Protein AF-A0A957BKK2-F1 (afdb_monomer)

Sequence (234 aa):
SLQTQTL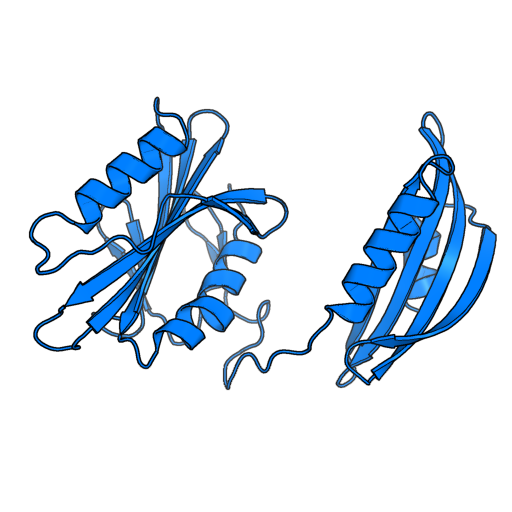QQFGAVDVLYENEVLIAGQPGLRTAYGYNKPDEGERTGIFLTFVHEGTGFVVDVDGLSSDEQTTQTVVQTIADSWAYRDVGIGLQPGRWPIATLDGFTVAQPATFAYQQVGSWEWFGAGATTFVALRTQPTALDTPGVVNTLIRDASDGVENFTLEGDPYEFPLGGLLWLRVDFSYDDPEAGTIWGFLMARVEEGQDIVAWAEAPSGEYNRLETAVFLTMIADLTLR

Secondary structure (DSSP, 8-state):
-HHHHHHGGGSS-EEEEEEEEEETTEEEEEEEEEEEETTTEEEEEEEEEEEETTEEEEEEEEEEGGGHHHHHHHHHHHHHH-------SS--TT-SPEEE-SSEEEE--TTSEEEEETTEEEEESSSS-EEEEEEEE-SS-HHHHHHHHHHHHHTT-TT-EE-SS-EEEEETTEEEEEEEEEEEETTTEEEEEEEEEEEETTEEEEEEEEEEHHHHHHIIIIIIHHHHHT-EE-

Radius of gyration: 21.19 Å; Cα contacts (8 Å, |Δi|>4): 443; chains: 1; bounding box: 40×38×64 Å

Mean predicted aligned error: 12.05 Å

Solvent-accessible surface area (backbone atoms only — not comparable to full-atom values): 12955 Å² total; per-residue (Å²): 102,74,68,58,62,58,50,57,75,70,53,74,65,47,79,74,45,74,46,81,43,65,43,61,85,29,71,25,37,39,37,32,32,36,37,72,43,85,101,72,44,56,30,32,30,40,35,43,37,38,58,56,98,90,45,79,49,77,48,80,45,75,44,47,50,93,43,44,71,58,46,53,52,52,52,50,50,50,39,73,67,40,68,88,72,85,62,60,100,63,75,54,85,92,64,41,58,68,45,81,54,90,58,31,33,32,48,39,56,90,75,36,53,76,46,78,56,88,82,30,49,32,32,26,53,70,94,60,29,39,42,33,36,36,68,47,83,41,92,59,54,42,69,55,48,46,54,50,50,52,51,64,67,42,61,96,46,53,75,58,41,69,72,62,75,73,40,83,43,81,54,64,95,39,75,28,44,31,36,41,33,37,29,60,39,98,86,70,40,50,33,34,34,36,41,36,24,34,59,56,98,51,26,37,42,37,40,39,37,36,12,34,64,93,46,25,68,53,44,48,70,52,46,47,53,43,27,58,48,54,50,39,80,104

Nearest PDB structures (foldseek):
  8z9d-assembly1_PP  TM=6.495E-01  e=1.084E-05  Spinacia oleracea
  4rth-assembly1_A  TM=7.026E-01  e=9.000E-05  Zea mays
  2lnj-assembly1_A  TM=6.391E-01  e=4.290E-05  Synechocystis sp. PCC 6803
  4n7s-assembly2_D  TM=6.828E-01  e=2.333E-04  Pseudomonas aeruginosa PAO1
  2k4v-assembly1_A  TM=7.078E-01  e=3.653E-01  Pseudomonas aeruginosa

Foldseek 3Di:
DVVVVVVVVQPDKAFDDKDWDAAQNFIWMKTKIWDADPPPGIKIKIWTWTDDPNDIDIDIQMDHPVCVVVRVVVVVCNRVPHHDDCLDDFDALVPADWDDDDWWIWRATPQWDWDDDPQWTWTANPDFWTKIKHKDFAPDAQVVVQVVVLCVVPVPFAPKAKPDDWDWDDALNDIKTKTKIWGQDPVQGIKIKMKIWHDDPRMIIIMIGIDRPVCVVSCPPNPVSSGVNRIGTD

Structure (mmCIF, N/CA/C/O backbone):
data_AF-A0A957BKK2-F1
#
_entry.id   AF-A0A957BKK2-F1
#
loop_
_atom_site.group_PDB
_atom_site.id
_atom_site.type_symbol
_atom_site.label_atom_id
_atom_site.label_alt_id
_atom_site.label_comp_id
_atom_site.label_asym_id
_atom_site.label_entity_id
_atom_site.label_seq_id
_atom_site.pdbx_PDB_ins_code
_atom_site.Cartn_x
_atom_site.Cartn_y
_atom_site.Cartn_z
_atom_site.occupancy
_atom_site.B_iso_or_equiv
_atom_site.auth_seq_id
_atom_site.auth_comp_id
_atom_site.auth_asym_id
_atom_site.auth_atom_id
_atom_site.pdbx_PDB_model_num
ATOM 1 N N . SER A 1 1 ? 8.185 -18.867 -25.954 1.00 74.25 1 SER A N 1
ATOM 2 C CA . SER A 1 1 ? 8.718 -18.408 -24.651 1.00 74.25 1 SER A CA 1
ATOM 3 C C . SER A 1 1 ? 7.676 -17.514 -23.983 1.00 74.25 1 SER A C 1
ATOM 5 O O . SER A 1 1 ? 6.684 -17.207 -24.639 1.00 74.25 1 SER A O 1
ATOM 7 N N . LEU A 1 2 ? 7.854 -17.114 -22.714 1.00 72.19 2 LEU A N 1
ATOM 8 C CA . LEU A 1 2 ? 6.963 -16.131 -22.065 1.00 72.19 2 LEU A CA 1
ATOM 9 C C . LEU A 1 2 ? 6.887 -14.831 -22.886 1.00 72.19 2 LEU A C 1
ATOM 11 O O . LEU A 1 2 ? 5.805 -14.363 -23.200 1.00 72.19 2 LEU A O 1
ATOM 15 N N . GLN A 1 3 ? 8.035 -14.362 -23.374 1.00 79.31 3 GLN A N 1
ATOM 16 C CA . GLN A 1 3 ? 8.160 -13.285 -24.359 1.00 79.31 3 GLN A CA 1
ATOM 17 C C . GLN A 1 3 ? 7.220 -13.450 -25.570 1.00 79.31 3 GLN A C 1
ATOM 19 O O . GLN A 1 3 ? 6.476 -12.533 -25.895 1.00 79.31 3 GLN A O 1
ATOM 24 N N . THR A 1 4 ? 7.208 -14.618 -26.233 1.00 78.38 4 THR A N 1
ATOM 25 C CA . THR A 1 4 ? 6.312 -14.864 -27.382 1.00 78.38 4 THR A CA 1
ATOM 26 C C . THR A 1 4 ? 4.837 -14.744 -26.999 1.00 78.38 4 THR A C 1
ATOM 28 O O . THR A 1 4 ? 4.047 -14.239 -27.787 1.00 78.38 4 THR A O 1
ATOM 31 N N . GLN A 1 5 ? 4.458 -15.224 -25.811 1.00 77.25 5 GLN A N 1
ATOM 32 C CA . GLN A 1 5 ? 3.074 -15.154 -25.335 1.00 77.25 5 GLN A CA 1
ATOM 33 C C . GLN A 1 5 ? 2.656 -13.708 -25.058 1.00 77.25 5 GLN A C 1
ATOM 35 O O . GLN A 1 5 ? 1.539 -13.328 -25.396 1.00 77.25 5 GLN A O 1
ATOM 40 N N . THR A 1 6 ? 3.552 -12.894 -24.496 1.00 76.75 6 THR A N 1
ATOM 41 C CA . THR A 1 6 ? 3.281 -11.475 -24.246 1.00 76.75 6 THR A CA 1
ATOM 42 C C . THR A 1 6 ? 3.204 -10.681 -25.549 1.00 76.75 6 THR A C 1
ATOM 44 O O . THR A 1 6 ? 2.243 -9.949 -25.755 1.00 76.75 6 THR A O 1
ATOM 47 N N . LEU A 1 7 ? 4.133 -10.901 -26.486 1.00 79.56 7 LEU A N 1
ATOM 48 C CA . LEU A 1 7 ? 4.124 -10.256 -27.808 1.00 79.56 7 LEU A CA 1
ATOM 49 C C . LEU A 1 7 ? 2.820 -10.490 -28.583 1.00 79.56 7 LEU A C 1
ATOM 51 O O . LEU A 1 7 ? 2.334 -9.594 -29.267 1.00 79.56 7 LEU A O 1
ATOM 55 N N . GLN A 1 8 ? 2.219 -11.675 -28.447 1.00 80.88 8 GLN A N 1
ATOM 56 C CA . GLN A 1 8 ? 0.955 -12.007 -29.110 1.00 80.88 8 GLN A CA 1
ATOM 57 C C . GLN A 1 8 ? -0.225 -11.128 -28.666 1.00 80.88 8 GLN A C 1
ATOM 59 O O . GLN A 1 8 ? -1.210 -11.044 -29.400 1.00 80.88 8 GLN A O 1
ATOM 64 N N . GLN A 1 9 ? -0.142 -10.455 -27.513 1.00 79.25 9 GLN A N 1
ATOM 65 C CA . GLN A 1 9 ? -1.200 -9.562 -27.028 1.00 79.25 9 GLN A CA 1
ATOM 66 C C . GLN A 1 9 ? -1.303 -8.263 -27.844 1.00 79.25 9 GLN A C 1
ATOM 68 O O . GLN A 1 9 ? -2.378 -7.670 -27.907 1.00 79.25 9 GLN A O 1
ATOM 73 N N . PHE A 1 10 ? -0.224 -7.852 -28.517 1.00 73.94 10 PHE A N 1
ATOM 74 C CA . PHE A 1 10 ? -0.146 -6.602 -29.288 1.00 73.94 10 PHE A CA 1
ATOM 75 C C . PHE A 1 10 ? -0.423 -6.789 -30.789 1.00 73.94 10 PHE A C 1
ATOM 77 O O . PHE A 1 10 ? -0.398 -5.831 -31.560 1.00 73.94 10 PHE A O 1
ATOM 84 N N . GLY A 1 11 ? -0.716 -8.020 -31.220 1.00 75.62 11 GLY A N 1
ATOM 85 C CA . GLY A 1 11 ? -0.928 -8.351 -32.627 1.00 75.62 11 GLY A C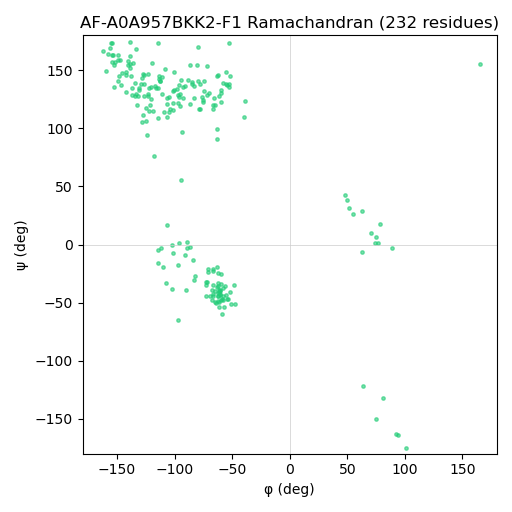A 1
ATOM 86 C C . GLY A 1 11 ? 0.388 -8.543 -33.385 1.00 75.62 11 GLY A C 1
ATOM 87 O O . GLY A 1 11 ? 1.248 -9.312 -32.960 1.00 75.62 11 GLY A O 1
ATOM 88 N N . ALA A 1 12 ? 0.51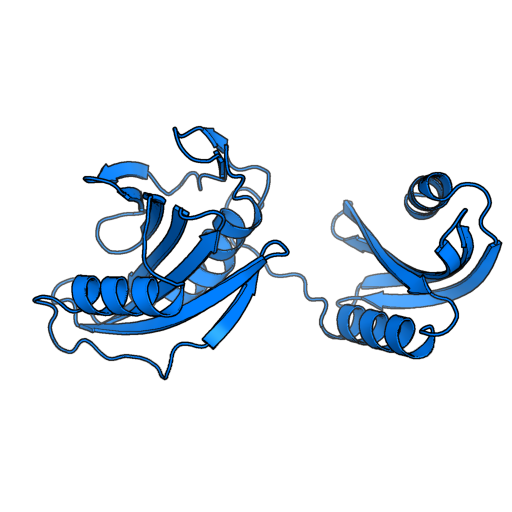7 -7.914 -34.556 1.00 83.69 12 ALA A N 1
ATOM 89 C CA . ALA A 1 12 ? 1.735 -7.998 -35.359 1.00 83.69 12 ALA A CA 1
ATOM 90 C C . ALA A 1 12 ? 2.808 -7.071 -34.773 1.00 83.69 12 ALA A C 1
ATOM 92 O O . ALA A 1 12 ? 2.630 -5.855 -34.755 1.00 83.69 12 ALA A O 1
ATOM 93 N N . VAL A 1 13 ? 3.908 -7.662 -34.312 1.00 87.62 13 VAL A N 1
ATOM 94 C CA . VAL A 1 13 ? 5.026 -6.958 -33.682 1.00 87.62 13 VAL A CA 1
ATOM 95 C C . VAL A 1 13 ? 6.325 -7.333 -34.384 1.00 87.62 13 VAL A C 1
ATOM 97 O O . VAL A 1 13 ? 6.560 -8.511 -34.662 1.00 87.62 13 VAL A O 1
ATOM 100 N N . ASP A 1 14 ? 7.183 -6.343 -34.609 1.00 89.81 14 ASP A N 1
ATOM 101 C CA . ASP A 1 14 ? 8.547 -6.530 -35.086 1.00 89.81 14 ASP A CA 1
ATOM 102 C C . ASP A 1 14 ? 9.518 -6.536 -33.901 1.00 89.81 14 ASP A C 1
ATOM 104 O O . ASP A 1 14 ? 9.543 -5.610 -33.089 1.00 89.81 14 ASP A O 1
ATOM 108 N N . VAL A 1 15 ? 10.345 -7.578 -33.796 1.00 89.19 15 VAL A N 1
ATOM 109 C CA . VAL A 1 15 ? 11.468 -7.587 -32.848 1.00 89.19 15 VAL A CA 1
ATOM 110 C C . VAL A 1 15 ? 12.596 -6.758 -33.450 1.00 89.19 15 VAL A C 1
ATOM 112 O O . VAL A 1 15 ? 13.137 -7.104 -34.499 1.00 89.19 15 VAL A O 1
ATOM 115 N N . LEU A 1 16 ? 12.941 -5.660 -32.783 1.00 87.38 16 LEU A N 1
ATOM 116 C CA . LEU A 1 16 ? 13.910 -4.681 -33.276 1.00 87.38 16 LEU A CA 1
ATOM 117 C C . LEU A 1 16 ? 15.330 -5.022 -32.825 1.00 87.38 16 LEU A C 1
ATOM 119 O O . LEU A 1 16 ? 16.291 -4.853 -33.575 1.00 87.38 16 LEU A O 1
ATOM 123 N N . TYR A 1 17 ? 15.462 -5.491 -31.584 1.00 90.25 17 TYR A N 1
ATOM 124 C CA . TYR A 1 17 ? 16.746 -5.772 -30.958 1.00 90.25 17 TYR A CA 1
ATOM 125 C C . TYR A 1 17 ? 16.578 -6.744 -29.790 1.00 90.25 17 TYR A C 1
ATOM 127 O O . TYR A 1 17 ? 15.559 -6.726 -29.105 1.00 90.25 17 TYR A O 1
ATOM 135 N N . GLU A 1 18 ? 17.594 -7.563 -29.533 1.00 92.69 18 GLU A N 1
ATOM 136 C CA . GLU A 1 18 ? 17.638 -8.439 -28.366 1.00 92.69 18 GLU A CA 1
ATOM 137 C C . GLU A 1 18 ? 19.075 -8.610 -27.873 1.00 92.69 18 GLU A C 1
ATOM 139 O O . GLU A 1 18 ? 19.996 -8.801 -28.673 1.00 92.69 18 GLU A O 1
ATOM 144 N N . ASN A 1 19 ? 19.268 -8.553 -26.556 1.00 93.88 19 ASN A N 1
ATOM 145 C CA . ASN A 1 19 ? 20.551 -8.831 -25.925 1.00 93.88 19 ASN A CA 1
ATOM 146 C C . ASN A 1 19 ? 20.416 -9.437 -24.527 1.00 93.88 19 ASN A C 1
ATOM 148 O O . ASN A 1 19 ? 19.408 -9.275 -23.842 1.00 93.88 19 ASN A O 1
ATOM 152 N N . GLU A 1 20 ? 21.482 -10.103 -24.091 1.00 93.38 20 GLU A N 1
ATOM 153 C CA . GLU A 1 20 ? 21.608 -10.587 -22.720 1.00 93.38 20 GLU A CA 1
ATOM 154 C C . GLU A 1 20 ? 21.895 -9.432 -21.755 1.00 93.38 20 GLU A C 1
ATOM 156 O O . GLU A 1 20 ? 22.675 -8.520 -22.047 1.00 93.38 20 GLU A O 1
ATOM 161 N N . VAL A 1 21 ? 21.269 -9.497 -20.585 1.00 93.75 21 VAL A N 1
ATOM 162 C CA . VAL A 1 21 ? 21.437 -8.556 -19.474 1.00 93.75 21 VAL A CA 1
ATOM 163 C C . VAL A 1 21 ? 21.478 -9.321 -18.153 1.00 93.75 21 VAL A C 1
ATOM 165 O O . VAL A 1 21 ? 21.054 -10.474 -18.077 1.00 93.75 21 VAL A O 1
ATOM 168 N N . LEU A 1 22 ? 21.985 -8.687 -17.096 1.00 90.81 22 LEU A N 1
ATOM 169 C CA . LEU A 1 22 ? 21.862 -9.206 -15.735 1.00 90.81 22 LEU A CA 1
ATOM 170 C C . LEU A 1 22 ? 20.752 -8.458 -15.006 1.00 90.81 22 LEU A C 1
ATOM 172 O O . LEU A 1 22 ? 20.727 -7.232 -15.022 1.00 90.81 22 LEU A O 1
ATOM 176 N N . ILE A 1 23 ? 19.864 -9.201 -14.350 1.00 89.25 23 ILE A N 1
ATOM 177 C CA . ILE A 1 23 ? 18.760 -8.657 -13.554 1.00 89.25 23 ILE A CA 1
ATOM 178 C C . ILE A 1 23 ? 18.839 -9.310 -12.178 1.00 89.25 23 ILE A C 1
ATOM 180 O O . ILE A 1 23 ? 18.685 -10.526 -12.053 1.00 89.25 23 ILE A O 1
ATOM 184 N N . ALA A 1 24 ? 19.178 -8.520 -11.154 1.00 85.31 24 ALA A N 1
ATOM 185 C CA . ALA A 1 24 ? 19.511 -9.019 -9.813 1.00 85.31 24 ALA A CA 1
ATOM 186 C C . ALA A 1 24 ? 20.515 -10.196 -9.827 1.00 85.31 24 ALA A C 1
ATOM 188 O O . ALA A 1 24 ? 20.346 -11.203 -9.136 1.00 85.31 24 ALA A O 1
ATOM 189 N N . GLY A 1 25 ? 21.548 -10.099 -10.671 1.00 84.25 25 GLY A N 1
ATOM 190 C CA . GLY A 1 25 ? 22.584 -11.128 -10.820 1.00 84.25 25 GLY A CA 1
ATOM 191 C C . GLY A 1 25 ? 22.152 -12.392 -11.575 1.00 84.25 25 GLY A C 1
ATOM 192 O O . GLY A 1 25 ? 22.970 -13.296 -11.732 1.00 84.25 25 GLY A O 1
ATOM 193 N N . GLN A 1 26 ? 20.911 -12.465 -12.065 1.00 84.94 26 GLN A N 1
ATOM 194 C CA . GLN A 1 26 ? 20.436 -13.557 -12.916 1.00 84.94 26 GLN A CA 1
ATOM 195 C C . GLN A 1 26 ? 20.568 -13.190 -14.399 1.00 84.94 26 GLN A C 1
ATOM 197 O O . GLN A 1 26 ? 20.288 -12.043 -14.760 1.00 84.94 26 GLN A O 1
ATOM 202 N N . PRO A 1 27 ? 20.946 -14.140 -15.271 1.00 91.75 27 PRO A N 1
ATOM 203 C CA . PRO A 1 27 ? 20.863 -13.948 -16.711 1.00 91.75 27 PRO A CA 1
ATOM 204 C C . PRO A 1 27 ? 19.419 -13.682 -17.149 1.00 91.75 27 PRO A C 1
ATOM 206 O O . PRO A 1 27 ? 18.496 -14.421 -16.797 1.00 91.75 27 PRO A O 1
ATOM 209 N N . GLY A 1 28 ? 19.242 -12.635 -17.941 1.00 92.62 28 GLY A N 1
ATOM 210 C CA . GLY A 1 28 ? 17.987 -12.269 -18.573 1.00 92.62 28 GLY A CA 1
ATOM 211 C C . GLY A 1 28 ? 18.198 -11.810 -20.009 1.00 92.62 28 GLY A C 1
ATOM 212 O O . GLY A 1 28 ? 19.324 -11.653 -20.478 1.00 92.62 28 GLY A O 1
ATOM 213 N N . LEU A 1 29 ? 17.092 -11.578 -20.702 1.00 94.44 29 LEU A N 1
ATOM 214 C CA . LEU A 1 29 ? 17.047 -11.001 -22.035 1.00 94.44 29 LEU A CA 1
ATOM 215 C C . LEU A 1 29 ? 16.324 -9.666 -21.980 1.00 94.44 29 LEU A C 1
ATOM 217 O O . LEU A 1 29 ? 15.252 -9.556 -21.380 1.00 94.44 29 LEU A O 1
ATOM 221 N N . ARG A 1 30 ? 16.903 -8.678 -22.650 1.00 94.06 30 ARG A N 1
ATOM 222 C CA . ARG A 1 30 ? 16.264 -7.414 -22.976 1.00 94.06 30 ARG A CA 1
ATOM 223 C C . ARG A 1 30 ? 15.888 -7.451 -24.453 1.00 94.06 30 ARG A C 1
ATOM 225 O O . ARG A 1 30 ? 16.771 -7.513 -25.303 1.00 94.06 30 ARG A O 1
ATOM 232 N N . THR A 1 31 ? 14.597 -7.390 -24.757 1.00 94.62 31 THR A N 1
ATOM 233 C CA . THR A 1 31 ? 14.088 -7.440 -26.137 1.00 94.62 31 THR A CA 1
ATOM 234 C C . THR A 1 31 ? 13.337 -6.158 -26.447 1.00 94.62 31 THR A C 1
ATOM 236 O O . THR A 1 31 ? 12.287 -5.918 -25.862 1.00 94.62 31 THR A O 1
ATOM 239 N N . ALA A 1 32 ? 13.841 -5.355 -27.379 1.00 93.56 32 ALA A N 1
ATOM 240 C CA . ALA A 1 32 ? 13.106 -4.222 -27.921 1.00 93.56 32 ALA A CA 1
ATOM 241 C C . ALA A 1 32 ? 12.196 -4.674 -29.065 1.00 93.56 32 ALA A C 1
ATOM 243 O O . ALA A 1 32 ? 12.584 -5.487 -29.912 1.00 93.56 32 ALA A O 1
ATOM 244 N N . TYR A 1 33 ? 10.998 -4.116 -29.106 1.00 94.25 33 TYR A N 1
ATOM 245 C CA . TYR A 1 33 ? 9.994 -4.434 -30.103 1.00 94.25 33 TYR A CA 1
ATOM 246 C C . TYR A 1 33 ? 9.253 -3.176 -30.554 1.00 94.25 33 TYR A C 1
ATOM 248 O O . TYR A 1 33 ? 9.232 -2.168 -29.847 1.00 94.25 33 TYR A O 1
ATOM 256 N N . GLY A 1 34 ? 8.658 -3.233 -31.741 1.00 93.50 34 GLY A N 1
ATOM 257 C CA . GLY A 1 34 ? 7.881 -2.140 -32.314 1.00 93.50 34 GLY A CA 1
ATOM 258 C C . GLY A 1 34 ? 6.609 -2.644 -32.976 1.00 93.50 34 GLY A C 1
ATOM 259 O O . GLY A 1 34 ? 6.583 -3.737 -33.543 1.00 93.50 34 GLY A O 1
ATOM 260 N N . TYR A 1 35 ? 5.541 -1.860 -32.887 1.00 93.44 35 TYR A N 1
ATOM 261 C CA . TYR A 1 35 ? 4.267 -2.174 -33.524 1.00 93.44 35 TYR A CA 1
ATOM 262 C C . TYR A 1 35 ? 3.457 -0.909 -33.799 1.00 93.44 35 TYR A C 1
ATOM 264 O O . TYR A 1 35 ? 3.709 0.160 -33.246 1.00 93.44 35 TYR A O 1
ATOM 272 N N . ASN A 1 36 ? 2.459 -1.041 -34.669 1.00 92.06 36 ASN A N 1
ATOM 273 C CA . ASN A 1 36 ? 1.489 0.013 -34.934 1.00 92.06 36 ASN A CA 1
ATOM 274 C C . ASN A 1 36 ? 0.200 -0.289 -34.184 1.00 92.06 36 ASN A C 1
ATOM 276 O O . ASN A 1 36 ? -0.479 -1.273 -34.493 1.00 92.06 36 ASN A O 1
ATOM 280 N N . LYS A 1 37 ? -0.158 0.565 -33.225 1.00 87.88 37 LYS A N 1
ATOM 281 C CA . LYS A 1 37 ? -1.411 0.430 -32.490 1.00 87.88 37 LYS A CA 1
ATOM 282 C C . LYS A 1 37 ? -2.506 1.257 -33.175 1.00 87.88 37 LYS A C 1
ATOM 284 O O . LYS A 1 37 ? -2.302 2.454 -33.398 1.00 87.88 37 LYS A O 1
ATOM 289 N N . PRO A 1 38 ? -3.660 0.656 -33.526 1.00 86.00 38 PRO A N 1
ATOM 290 C CA . PRO A 1 38 ? -4.773 1.395 -34.116 1.00 86.00 38 PRO A CA 1
ATOM 291 C C . PRO A 1 38 ? -5.153 2.596 -33.248 1.00 86.00 38 PRO A C 1
ATOM 293 O O . PRO A 1 38 ? -5.209 2.471 -32.029 1.00 86.00 38 PRO A O 1
ATOM 296 N N . ASP A 1 39 ? -5.367 3.750 -33.880 1.00 86.50 39 ASP A N 1
ATOM 297 C CA . ASP A 1 39 ? -5.784 5.014 -33.250 1.00 86.50 39 ASP A CA 1
ATOM 298 C C . ASP A 1 39 ? -4.803 5.640 -32.232 1.00 86.50 39 ASP A C 1
ATOM 300 O O . ASP A 1 39 ? -5.003 6.779 -31.815 1.00 86.50 39 ASP A O 1
ATOM 304 N N . GLU A 1 40 ? -3.711 4.952 -31.887 1.00 83.00 40 GLU A N 1
ATOM 305 C CA . GLU A 1 40 ? -2.686 5.415 -30.937 1.00 83.00 40 GLU A CA 1
ATOM 306 C C . GLU A 1 40 ? -1.311 5.654 -31.585 1.00 83.00 40 GLU A C 1
ATOM 308 O O . GLU A 1 40 ? -0.480 6.352 -31.010 1.00 83.00 40 GLU A O 1
ATOM 313 N N . GLY A 1 41 ? -1.083 5.135 -32.796 1.00 89.31 41 GLY A N 1
ATOM 314 C CA . GLY A 1 41 ? 0.125 5.387 -33.587 1.00 89.31 41 GLY A CA 1
ATOM 315 C C . GLY A 1 41 ? 1.245 4.361 -33.385 1.00 89.31 41 GLY A C 1
ATOM 316 O O . GLY A 1 41 ? 1.019 3.240 -32.924 1.00 89.31 41 GLY A O 1
ATOM 317 N N . GLU A 1 42 ? 2.454 4.743 -33.801 1.00 93.75 42 GLU A N 1
ATOM 318 C CA . GLU A 1 42 ? 3.667 3.925 -33.689 1.00 93.75 42 GLU A CA 1
ATOM 319 C C . GLU A 1 42 ? 4.099 3.797 -32.223 1.00 93.75 42 GLU A C 1
ATOM 321 O O . GLU A 1 42 ? 4.192 4.790 -31.489 1.00 93.75 42 GLU A O 1
ATOM 326 N N . ARG A 1 43 ? 4.357 2.559 -31.797 1.00 93.88 43 ARG A N 1
ATOM 327 C CA . ARG A 1 43 ? 4.775 2.225 -30.437 1.00 93.88 43 ARG A CA 1
ATOM 328 C C . ARG A 1 43 ? 6.054 1.411 -30.448 1.00 93.88 43 ARG A C 1
ATOM 330 O O . ARG A 1 43 ? 6.292 0.589 -31.336 1.00 93.88 43 ARG A O 1
ATOM 337 N N . THR A 1 44 ? 6.867 1.641 -29.428 1.00 93.19 44 THR A N 1
ATOM 338 C CA . THR A 1 44 ? 8.070 0.866 -29.134 1.00 93.19 44 THR A CA 1
ATOM 339 C C . THR A 1 44 ? 8.058 0.480 -27.671 1.00 93.19 44 THR A C 1
ATOM 341 O O . THR A 1 44 ? 7.841 1.332 -26.805 1.00 93.19 44 THR A O 1
ATOM 344 N N . GLY A 1 45 ? 8.366 -0.781 -27.403 1.00 92.69 45 GLY A N 1
ATOM 345 C CA . GLY A 1 45 ? 8.467 -1.304 -26.053 1.00 92.69 45 GLY A CA 1
ATOM 346 C C . GLY A 1 45 ? 9.719 -2.139 -25.857 1.00 92.69 45 GLY A C 1
ATOM 347 O O . GLY A 1 45 ? 10.438 -2.477 -26.804 1.00 92.69 45 GLY A O 1
ATOM 348 N N . ILE A 1 46 ? 10.009 -2.447 -24.598 1.00 94.44 46 ILE A N 1
ATOM 349 C CA . ILE A 1 46 ? 11.116 -3.317 -24.223 1.00 94.44 46 ILE A CA 1
ATOM 350 C C . ILE A 1 46 ? 10.641 -4.311 -23.171 1.00 94.44 46 ILE A C 1
ATOM 352 O O . ILE A 1 46 ? 10.143 -3.922 -22.116 1.00 94.44 46 ILE A O 1
ATOM 356 N N . PHE A 1 47 ? 10.888 -5.593 -23.435 1.00 92.69 47 PHE A N 1
ATOM 357 C CA . PHE A 1 47 ? 10.771 -6.640 -22.434 1.00 92.69 47 PHE A CA 1
ATOM 358 C C . PHE A 1 47 ? 12.073 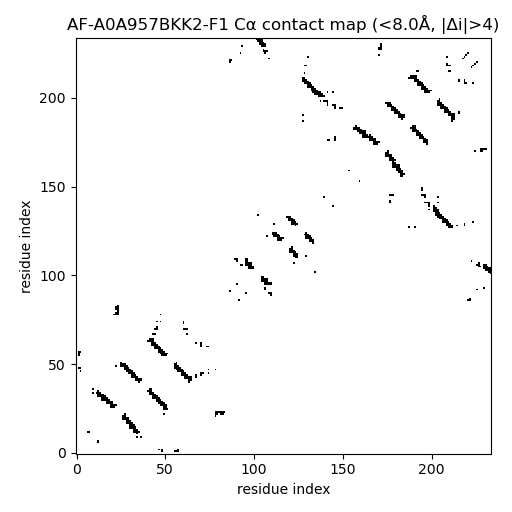-6.832 -21.677 1.00 92.69 47 PHE A C 1
ATOM 360 O O . PHE A 1 47 ? 13.144 -6.876 -22.281 1.00 92.69 47 PHE A O 1
ATOM 367 N N . LEU A 1 48 ? 11.954 -7.080 -20.379 1.00 93.12 48 LEU A N 1
ATOM 368 C CA . LEU A 1 48 ? 12.942 -7.815 -19.603 1.00 93.12 48 LEU A CA 1
ATOM 369 C C . LEU A 1 48 ? 12.373 -9.199 -19.303 1.00 93.12 48 LEU A C 1
ATOM 371 O O . LEU A 1 48 ? 11.319 -9.307 -18.678 1.00 93.12 48 LEU A O 1
ATOM 375 N N . THR A 1 49 ? 13.058 -10.257 -19.733 1.00 92.19 49 THR A N 1
ATOM 376 C CA . THR A 1 49 ? 12.662 -11.637 -19.428 1.00 92.19 49 THR A CA 1
ATOM 377 C C . THR A 1 49 ? 13.784 -12.389 -18.741 1.00 92.19 49 THR A C 1
ATOM 379 O O . THR A 1 49 ? 14.924 -12.363 -19.187 1.00 92.19 49 THR A O 1
ATOM 382 N N . PHE A 1 50 ? 13.486 -13.040 -17.625 1.00 92.31 50 PHE A N 1
ATOM 383 C CA . PHE A 1 50 ? 14.487 -13.728 -16.813 1.00 92.31 50 PHE A CA 1
ATOM 384 C C . PHE A 1 50 ? 13.819 -14.796 -15.954 1.00 92.31 50 PHE A C 1
ATOM 386 O O . PHE A 1 50 ? 12.597 -14.819 -15.798 1.00 92.31 50 PHE A O 1
ATOM 393 N N . VAL A 1 51 ? 14.620 -15.718 -15.426 1.00 88.25 51 VAL A N 1
ATOM 394 C CA . VAL A 1 51 ? 14.139 -16.821 -14.590 1.00 88.25 51 VAL A CA 1
ATOM 395 C C . VAL A 1 51 ? 14.833 -16.759 -13.244 1.00 88.25 51 VAL A C 1
ATOM 397 O O . VAL A 1 51 ? 16.051 -16.617 -13.173 1.00 88.25 51 VAL A O 1
ATOM 400 N N . HIS A 1 52 ? 14.060 -16.924 -12.180 1.00 83.56 52 HIS A N 1
ATOM 401 C CA . HIS A 1 52 ? 14.578 -17.075 -10.830 1.00 83.56 52 HIS A CA 1
ATOM 402 C C . HIS A 1 52 ? 13.819 -18.185 -10.112 1.00 83.56 52 HIS A C 1
ATOM 404 O O . HIS A 1 52 ? 12.591 -18.226 -10.146 1.00 83.56 52 HIS A O 1
ATOM 410 N N . GLU A 1 53 ? 14.563 -19.133 -9.538 1.00 82.50 53 GLU A N 1
ATOM 411 C CA . GLU A 1 53 ? 14.018 -20.297 -8.820 1.00 82.50 53 GLU A CA 1
ATOM 412 C C . GLU A 1 53 ? 12.932 -21.066 -9.597 1.00 82.50 53 GLU A C 1
ATOM 414 O O . GLU A 1 53 ? 11.932 -21.527 -9.053 1.00 82.50 53 GLU A O 1
ATOM 419 N N . GLY A 1 54 ? 13.114 -21.195 -10.915 1.00 78.81 54 GLY A N 1
ATOM 420 C CA . GLY A 1 54 ? 12.164 -21.884 -11.794 1.00 78.81 54 GLY A CA 1
ATOM 421 C C . GLY A 1 54 ? 10.899 -21.084 -12.132 1.00 78.81 54 GLY A C 1
ATOM 422 O O . GLY A 1 54 ? 10.067 -21.581 -12.889 1.00 78.81 54 GLY A O 1
ATOM 423 N N . THR A 1 55 ? 10.768 -19.851 -11.638 1.00 78.88 55 THR A N 1
ATOM 424 C CA . THR A 1 55 ? 9.701 -18.911 -12.004 1.00 78.88 55 THR A CA 1
ATOM 425 C C . THR A 1 55 ? 10.206 -17.957 -13.079 1.00 78.88 55 THR A C 1
ATOM 427 O O . THR A 1 55 ? 11.275 -17.364 -12.941 1.00 78.88 55 THR A O 1
ATOM 430 N N . GLY A 1 56 ? 9.455 -17.829 -14.172 1.00 83.88 56 GLY A N 1
ATOM 431 C CA . GLY A 1 56 ? 9.776 -16.892 -15.244 1.00 83.88 56 GLY A CA 1
ATOM 432 C C . GLY A 1 56 ? 9.084 -15.549 -15.040 1.00 83.88 56 GLY A C 1
ATOM 433 O O . GLY A 1 56 ? 7.893 -15.505 -14.743 1.00 83.88 56 GLY A O 1
ATOM 434 N N . PHE A 1 57 ? 9.832 -14.472 -15.243 1.00 87.06 57 PHE A N 1
ATOM 435 C CA . PHE A 1 57 ? 9.371 -13.095 -15.130 1.00 87.06 57 PHE A CA 1
ATOM 436 C C . PHE A 1 57 ? 9.404 -12.429 -16.501 1.00 87.06 57 PHE A C 1
ATOM 438 O O . PHE A 1 57 ? 10.314 -12.670 -17.300 1.00 87.06 57 PHE A O 1
ATOM 445 N N . VAL A 1 58 ? 8.404 -11.588 -16.759 1.00 89.31 58 VAL A N 1
ATOM 446 C CA . VAL A 1 58 ? 8.369 -10.676 -17.902 1.00 89.31 58 VAL A CA 1
ATOM 447 C C . VAL A 1 58 ? 7.962 -9.313 -17.378 1.00 89.31 58 VAL A C 1
ATOM 449 O O . VAL A 1 58 ? 6.880 -9.173 -16.814 1.00 89.31 58 VAL A O 1
ATOM 452 N N . VAL A 1 59 ? 8.827 -8.324 -17.565 1.00 89.75 59 VAL A N 1
ATOM 453 C CA . VAL A 1 59 ? 8.488 -6.916 -17.362 1.00 89.75 59 VAL A CA 1
ATOM 454 C C . VAL A 1 59 ? 8.368 -6.284 -18.731 1.00 89.75 59 VAL A C 1
ATOM 456 O O . VAL A 1 59 ? 9.293 -6.401 -19.531 1.00 89.75 59 VAL A O 1
ATOM 459 N N . ASP A 1 60 ? 7.236 -5.647 -18.989 1.00 90.94 60 ASP A N 1
ATOM 460 C CA . ASP A 1 60 ? 6.978 -4.917 -20.220 1.00 90.94 60 ASP A CA 1
ATOM 461 C C . ASP A 1 60 ? 6.920 -3.424 -19.932 1.00 90.94 60 ASP A C 1
ATOM 463 O O . ASP A 1 60 ? 6.205 -2.990 -19.028 1.00 90.94 60 ASP A O 1
ATOM 467 N N . VAL A 1 61 ? 7.674 -2.647 -20.700 1.00 91.00 61 VAL A N 1
ATOM 468 C CA . VAL A 1 61 ? 7.571 -1.191 -20.700 1.00 91.00 61 VAL A CA 1
ATOM 469 C C . VAL A 1 61 ? 7.317 -0.766 -22.134 1.00 91.00 61 VAL A C 1
ATOM 471 O O . VAL A 1 61 ? 8.218 -0.818 -22.972 1.00 91.00 61 VAL A O 1
ATOM 474 N N . ASP A 1 62 ? 6.081 -0.358 -22.395 1.00 91.06 62 ASP A N 1
ATOM 475 C CA . ASP A 1 62 ? 5.588 0.042 -23.707 1.00 91.06 62 ASP A CA 1
ATOM 476 C C . ASP A 1 62 ? 5.266 1.540 -23.737 1.00 91.06 62 ASP A C 1
ATOM 478 O O . ASP A 1 62 ? 4.709 2.093 -22.785 1.00 91.06 62 ASP A O 1
ATOM 482 N N . GLY A 1 63 ? 5.579 2.198 -24.850 1.00 90.56 63 GLY A N 1
ATOM 483 C CA . GLY A 1 63 ? 5.366 3.630 -25.021 1.00 90.56 63 GLY A CA 1
ATOM 484 C C . GLY A 1 63 ? 5.227 4.035 -26.483 1.00 90.56 63 GLY A C 1
ATOM 485 O O . GLY A 1 63 ? 5.419 3.233 -27.398 1.00 90.56 63 GLY A O 1
ATOM 486 N N . LEU A 1 64 ? 4.892 5.306 -26.708 1.00 92.50 64 LEU A N 1
ATOM 487 C CA . LEU A 1 64 ? 4.931 5.886 -28.049 1.00 92.50 64 LEU A CA 1
ATOM 488 C C . LEU A 1 64 ? 6.364 5.850 -28.582 1.00 92.50 64 LEU A C 1
ATOM 490 O O . LEU A 1 64 ? 7.313 6.074 -27.831 1.00 92.50 64 LEU A O 1
ATOM 494 N N . SER A 1 65 ? 6.527 5.649 -29.888 1.00 91.62 65 SER A N 1
ATOM 495 C CA . SER A 1 65 ? 7.852 5.694 -30.520 1.00 91.62 65 SER A CA 1
ATOM 496 C C . SER A 1 65 ? 8.555 7.044 -30.341 1.00 91.62 65 SER A C 1
ATOM 498 O O . SER A 1 65 ? 9.780 7.104 -30.315 1.00 91.62 65 SER A O 1
ATOM 500 N N . SER A 1 66 ? 7.805 8.135 -30.151 1.00 93.44 66 SER A N 1
ATOM 501 C CA . SER A 1 66 ? 8.370 9.451 -29.822 1.00 93.44 66 SER A CA 1
ATOM 502 C C . SER A 1 66 ? 9.030 9.519 -28.440 1.00 93.44 66 SER A C 1
ATOM 504 O O . SER A 1 66 ? 9.874 10.386 -28.225 1.00 93.44 66 SER A O 1
ATOM 506 N N . ASP A 1 67 ? 8.675 8.611 -27.528 1.00 93.06 67 ASP A N 1
ATOM 507 C CA . ASP A 1 67 ? 9.132 8.585 -26.133 1.00 93.06 67 ASP A CA 1
ATOM 508 C C . ASP A 1 67 ? 10.149 7.463 -25.867 1.00 93.06 67 ASP A C 1
ATOM 510 O O . ASP A 1 67 ? 10.419 7.111 -24.716 1.00 93.06 67 ASP A O 1
ATOM 514 N N . GLU A 1 68 ? 10.752 6.904 -26.920 1.00 92.06 68 GLU A N 1
ATOM 515 C CA . GLU A 1 68 ? 11.642 5.741 -26.843 1.00 92.06 68 GLU A CA 1
ATOM 516 C C . GLU A 1 68 ? 12.767 5.914 -25.805 1.00 92.06 68 GLU A C 1
ATOM 518 O O . GLU A 1 68 ? 13.069 4.998 -25.037 1.00 92.06 68 GLU A O 1
ATOM 523 N N . GLN A 1 69 ? 13.364 7.107 -25.721 1.00 92.19 69 GLN A N 1
ATOM 524 C CA . GLN A 1 69 ? 14.429 7.390 -24.754 1.00 92.19 69 GLN A CA 1
ATOM 525 C C . GLN A 1 69 ? 13.947 7.269 -23.297 1.00 92.19 69 GLN A C 1
ATOM 527 O O . GLN A 1 69 ? 14.684 6.785 -22.429 1.00 92.19 69 GLN A O 1
ATOM 532 N N . THR A 1 70 ? 12.707 7.676 -23.025 1.00 89.94 70 THR A N 1
ATOM 533 C CA . THR A 1 70 ? 12.081 7.541 -21.706 1.00 89.94 70 THR A CA 1
ATOM 534 C C . THR A 1 70 ? 11.855 6.068 -21.389 1.00 89.94 70 THR A C 1
ATOM 536 O O . THR A 1 70 ? 12.283 5.608 -20.330 1.00 89.94 70 THR A O 1
ATOM 539 N N . THR A 1 71 ? 11.294 5.304 -22.332 1.00 91.06 71 THR A N 1
ATOM 540 C CA . THR A 1 71 ? 11.107 3.849 -22.207 1.00 91.06 71 THR A CA 1
ATOM 541 C C . THR A 1 71 ? 12.426 3.146 -21.882 1.00 91.06 71 THR A C 1
ATOM 543 O O . THR A 1 71 ? 12.502 2.366 -20.932 1.00 91.06 71 THR A O 1
ATOM 546 N N . GLN A 1 72 ? 13.505 3.476 -22.599 1.00 90.94 72 GLN A N 1
ATOM 547 C CA . GLN A 1 72 ? 14.833 2.915 -22.340 1.00 90.94 72 GLN A CA 1
ATOM 548 C C . GLN A 1 72 ? 15.357 3.247 -20.934 1.00 90.94 72 GLN A C 1
ATOM 550 O O . GLN A 1 72 ? 15.930 2.378 -20.276 1.00 90.94 72 GLN A O 1
ATOM 555 N N . THR A 1 73 ? 15.153 4.480 -20.464 1.00 90.75 73 THR A N 1
ATOM 556 C CA . THR A 1 73 ? 15.598 4.929 -19.132 1.00 90.75 73 THR A CA 1
ATOM 557 C C . THR A 1 73 ? 14.844 4.214 -18.011 1.00 90.75 73 THR A C 1
ATOM 559 O O . THR A 1 73 ? 15.453 3.774 -17.033 1.00 90.75 73 THR A O 1
ATOM 562 N N . VAL A 1 74 ? 13.526 4.056 -18.164 1.00 89.62 74 VAL A N 1
ATOM 563 C CA . VAL A 1 74 ? 12.677 3.332 -17.208 1.00 89.62 74 VAL A CA 1
ATOM 564 C C . VAL A 1 74 ? 13.106 1.873 -17.117 1.00 89.62 74 VAL A C 1
ATOM 566 O O . VAL A 1 74 ? 13.347 1.373 -16.023 1.00 89.62 74 VAL A O 1
ATOM 569 N N . VAL A 1 75 ? 13.286 1.204 -18.257 1.00 92.62 75 VAL A N 1
ATOM 570 C CA . VAL A 1 75 ? 13.718 -0.202 -18.301 1.00 92.62 75 VAL A CA 1
ATOM 571 C C . VAL A 1 75 ? 15.081 -0.387 -17.646 1.00 92.62 75 VAL A C 1
ATOM 573 O O . VAL A 1 75 ? 15.268 -1.334 -16.886 1.00 92.62 75 VAL A O 1
ATOM 576 N N . GLN A 1 76 ? 16.024 0.520 -17.912 1.00 90.50 76 GLN A N 1
ATOM 577 C CA . GLN A 1 76 ? 17.343 0.474 -17.287 1.00 90.50 76 GLN A CA 1
ATOM 578 C C . GLN A 1 76 ? 17.236 0.633 -15.767 1.00 90.50 76 GLN A C 1
ATOM 580 O O . GLN A 1 76 ? 17.822 -0.146 -15.025 1.00 90.50 76 GLN A O 1
ATOM 585 N N . THR A 1 77 ? 16.414 1.577 -15.305 1.00 86.75 77 THR A N 1
ATOM 586 C CA . THR A 1 77 ? 16.170 1.798 -13.875 1.00 86.75 77 THR A CA 1
ATOM 587 C C . THR A 1 77 ? 15.539 0.569 -13.222 1.00 86.75 77 THR A C 1
ATOM 589 O O . THR A 1 77 ? 15.949 0.181 -12.132 1.00 86.75 77 THR A O 1
ATOM 592 N N . ILE A 1 78 ? 14.580 -0.086 -13.885 1.00 86.88 78 ILE A N 1
ATOM 593 C CA . ILE A 1 78 ? 13.978 -1.337 -13.404 1.00 86.88 78 ILE A CA 1
ATOM 594 C C . ILE A 1 78 ? 15.037 -2.434 -13.303 1.00 86.88 78 ILE A C 1
ATOM 596 O O . ILE A 1 78 ? 15.130 -3.075 -12.264 1.00 86.88 78 ILE A O 1
ATOM 600 N N . ALA A 1 79 ? 15.846 -2.643 -14.345 1.00 88.94 79 ALA A N 1
ATOM 601 C CA . ALA A 1 79 ? 16.883 -3.673 -14.343 1.00 88.94 79 ALA A CA 1
ATOM 602 C C . ALA A 1 79 ? 17.925 -3.446 -13.233 1.00 88.94 79 ALA A C 1
ATOM 604 O O . ALA A 1 79 ? 18.273 -4.391 -12.524 1.00 88.94 79 ALA A O 1
ATOM 605 N N . ASP A 1 80 ? 18.372 -2.199 -13.056 1.00 87.44 80 ASP A N 1
ATOM 606 C CA . ASP A 1 80 ? 19.390 -1.819 -12.069 1.00 87.44 80 ASP A CA 1
ATOM 607 C C . ASP A 1 80 ? 18.865 -1.851 -10.629 1.00 87.44 80 ASP A C 1
ATOM 609 O O . ASP A 1 80 ? 19.616 -2.150 -9.700 1.00 87.44 80 ASP A O 1
ATOM 613 N N . SER A 1 81 ? 17.580 -1.543 -10.430 1.00 83.81 81 SER A N 1
ATOM 614 C CA . SER A 1 81 ? 16.937 -1.561 -9.110 1.00 83.81 81 SER A CA 1
ATOM 615 C C . SER A 1 81 ? 16.301 -2.906 -8.757 1.00 83.81 81 SER A C 1
ATOM 617 O O . SER A 1 81 ? 15.887 -3.095 -7.609 1.00 83.81 81 SER A O 1
ATOM 619 N N . TRP A 1 82 ? 16.227 -3.849 -9.705 1.00 86.88 82 TRP A N 1
ATOM 620 C CA . TRP A 1 82 ? 15.632 -5.155 -9.454 1.00 86.88 82 TRP A CA 1
ATOM 621 C C . TRP A 1 82 ? 16.418 -5.883 -8.370 1.00 86.88 82 TRP A C 1
ATOM 623 O O . TRP A 1 82 ? 17.634 -6.063 -8.462 1.00 86.88 82 TRP A O 1
ATOM 633 N N . ALA A 1 83 ? 15.706 -6.352 -7.354 1.00 80.50 83 ALA A N 1
ATOM 634 C CA . ALA A 1 83 ? 16.276 -7.129 -6.272 1.00 80.50 83 ALA A CA 1
ATOM 635 C C . ALA A 1 83 ? 15.297 -8.227 -5.865 1.00 80.50 83 ALA A C 1
ATOM 637 O O . ALA A 1 83 ? 14.121 -7.959 -5.615 1.00 80.50 83 ALA A O 1
ATOM 638 N N . TYR A 1 84 ? 15.798 -9.456 -5.748 1.00 74.94 84 TYR A N 1
ATOM 639 C CA . TYR A 1 84 ? 15.069 -10.498 -5.035 1.00 74.94 84 TYR A CA 1
ATOM 640 C C . TYR A 1 84 ? 15.197 -10.219 -3.546 1.00 74.94 84 TYR A C 1
ATOM 642 O O . TYR A 1 84 ? 16.303 -10.092 -3.018 1.00 74.94 84 TYR A O 1
ATOM 650 N N . ARG A 1 85 ? 14.056 -10.081 -2.880 1.00 65.62 85 ARG A N 1
ATOM 651 C CA . ARG A 1 85 ? 14.000 -9.978 -1.429 1.00 65.62 85 ARG A CA 1
ATOM 652 C C . ARG A 1 85 ? 13.501 -11.306 -0.898 1.00 65.62 85 ARG A C 1
ATOM 654 O O . ARG A 1 85 ? 12.438 -11.763 -1.317 1.00 65.62 85 ARG A O 1
ATOM 661 N N . ASP A 1 86 ? 14.246 -11.881 0.041 1.00 55.38 86 ASP A N 1
ATOM 662 C CA . ASP A 1 86 ? 13.738 -12.953 0.886 1.00 55.38 86 ASP A CA 1
ATOM 663 C C . ASP A 1 86 ? 12.579 -12.380 1.704 1.00 55.38 86 ASP A C 1
ATOM 665 O O . ASP A 1 86 ? 12.753 -11.826 2.791 1.00 55.38 86 ASP A O 1
ATOM 669 N N . VAL A 1 87 ? 11.366 -12.491 1.171 1.00 49.53 87 VAL A N 1
ATOM 670 C CA . VAL A 1 87 ? 10.170 -12.465 2.003 1.00 49.53 87 VAL A CA 1
ATOM 671 C C . VAL A 1 87 ? 10.301 -13.700 2.889 1.00 49.53 87 VAL A C 1
ATOM 673 O O . VAL A 1 87 ? 10.173 -14.825 2.418 1.00 49.53 87 VAL A O 1
ATOM 676 N N . GLY A 1 88 ? 10.756 -13.492 4.129 1.00 45.53 88 GLY A N 1
ATOM 677 C CA . GLY A 1 88 ? 11.191 -14.566 5.023 1.00 45.53 88 GLY A CA 1
A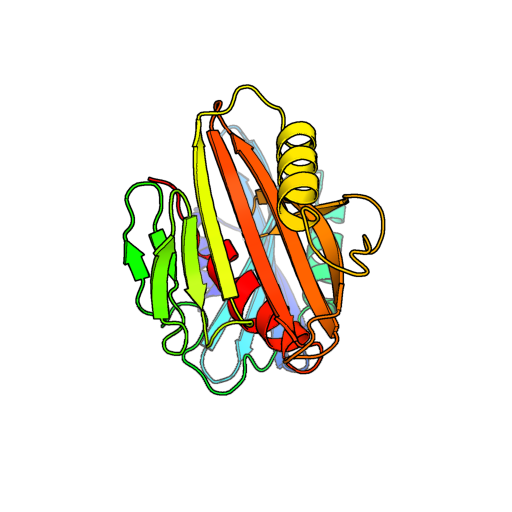TOM 678 C C . GLY A 1 88 ? 10.160 -15.688 5.195 1.00 45.53 88 GLY A C 1
ATOM 679 O O . GLY A 1 88 ? 9.021 -15.581 4.762 1.00 45.53 88 GLY A O 1
ATOM 680 N N . ILE A 1 89 ? 10.554 -16.765 5.882 1.00 37.06 89 ILE A N 1
ATOM 681 C CA . ILE A 1 89 ? 9.756 -17.990 6.082 1.00 37.06 89 ILE A CA 1
ATOM 682 C C . ILE A 1 89 ? 8.270 -17.662 6.344 1.00 37.06 89 ILE A C 1
ATOM 684 O O . ILE A 1 89 ? 7.916 -17.094 7.383 1.00 37.06 89 ILE A O 1
ATOM 688 N N . GLY A 1 90 ? 7.441 -17.996 5.353 1.00 45.12 90 GLY A N 1
ATOM 689 C CA . GLY A 1 90 ? 6.032 -17.638 5.206 1.00 45.12 90 GLY A CA 1
ATOM 690 C C . GLY A 1 90 ? 5.591 -17.915 3.762 1.00 45.12 90 GLY A C 1
ATOM 691 O O . GLY A 1 90 ? 6.420 -17.992 2.860 1.00 45.12 90 GLY A O 1
ATOM 692 N N . LEU A 1 91 ? 4.298 -18.148 3.531 1.00 43.16 91 LEU A N 1
ATOM 693 C CA . LEU A 1 91 ? 3.744 -18.277 2.176 1.00 43.16 91 LEU A CA 1
ATOM 694 C C . LEU A 1 91 ? 4.106 -17.024 1.352 1.00 43.16 91 LEU A C 1
ATOM 696 O O . LEU A 1 91 ? 4.008 -15.919 1.881 1.00 43.16 91 LEU A O 1
ATOM 700 N N . GLN A 1 92 ? 4.512 -17.204 0.090 1.00 49.81 92 GLN A N 1
ATOM 701 C CA . GLN A 1 92 ? 4.803 -16.099 -0.834 1.00 49.81 92 GLN A CA 1
ATOM 702 C C . GLN A 1 92 ? 3.625 -15.101 -0.879 1.00 49.81 92 GLN A C 1
ATOM 704 O O . GLN A 1 92 ? 2.473 -15.553 -0.837 1.00 49.81 92 GLN A O 1
ATOM 709 N N . PRO A 1 93 ? 3.883 -13.788 -1.024 1.00 49.22 93 PRO A N 1
ATOM 710 C CA . PRO A 1 93 ? 2.919 -12.838 -1.584 1.00 49.22 93 PRO A CA 1
ATOM 711 C C . PRO A 1 93 ? 2.153 -13.482 -2.754 1.00 49.22 93 PRO A C 1
ATOM 713 O O . PRO A 1 93 ? 2.780 -14.055 -3.644 1.00 49.22 93 PRO A O 1
ATOM 716 N N . GLY A 1 94 ? 0.817 -13.523 -2.697 1.00 48.94 94 GLY A N 1
ATOM 717 C CA . GLY A 1 94 ? -0.028 -14.243 -3.669 1.00 48.94 94 GLY A CA 1
ATOM 718 C C . GLY A 1 94 ? -0.349 -15.724 -3.376 1.00 48.94 94 GLY A C 1
ATOM 719 O O . GLY A 1 94 ? -1.113 -16.341 -4.117 1.00 48.94 94 GLY A O 1
ATOM 720 N N . ARG A 1 95 ? 0.179 -16.329 -2.299 1.00 63.50 95 ARG A N 1
ATOM 721 C CA . ARG A 1 95 ? -0.264 -17.651 -1.784 1.00 63.50 95 ARG A CA 1
ATOM 722 C C . ARG A 1 95 ? -0.977 -17.585 -0.436 1.00 63.50 95 ARG A C 1
ATOM 724 O O . ARG A 1 95 ? -1.400 -18.622 0.082 1.00 63.50 95 ARG A O 1
ATOM 731 N N . TRP A 1 96 ? -1.082 -16.401 0.156 1.00 81.81 96 TRP A N 1
ATOM 732 C CA . TRP A 1 96 ? -1.921 -16.193 1.329 1.00 81.81 96 TRP A CA 1
ATOM 733 C C . TRP A 1 96 ? -3.392 -16.440 0.992 1.00 81.81 96 TRP A C 1
ATOM 735 O O . TRP A 1 96 ? -3.821 -16.143 -0.125 1.00 81.81 96 TRP A O 1
ATOM 745 N N . PRO A 1 97 ? -4.180 -16.987 1.935 1.00 82.38 97 PRO A N 1
ATOM 746 C CA . PRO A 1 97 ? -5.627 -16.933 1.824 1.00 82.38 97 PRO A CA 1
ATOM 747 C C . PRO A 1 97 ? -6.072 -15.488 1.600 1.00 82.38 97 PRO A C 1
ATOM 749 O O . PRO A 1 97 ? -5.554 -14.569 2.232 1.00 82.38 97 PRO A O 1
ATOM 752 N N . ILE A 1 98 ? -7.034 -15.292 0.707 1.00 87.25 98 ILE A N 1
ATOM 753 C CA . ILE A 1 98 ? -7.634 -13.979 0.493 1.00 87.25 98 ILE A CA 1
ATOM 754 C C . ILE A 1 98 ? -8.781 -13.807 1.486 1.00 87.25 98 ILE A C 1
ATOM 756 O O . ILE A 1 98 ? -9.737 -14.588 1.479 1.00 87.25 98 ILE A O 1
ATOM 760 N N . ALA A 1 99 ? -8.697 -12.778 2.325 1.00 89.19 99 ALA A N 1
ATOM 761 C CA . ALA A 1 99 ? -9.820 -12.317 3.124 1.00 89.19 99 ALA A CA 1
ATOM 762 C C . ALA A 1 99 ? -10.775 -11.531 2.218 1.00 89.19 99 ALA A C 1
ATOM 764 O O . ALA A 1 99 ? -10.363 -10.614 1.510 1.00 89.19 99 ALA A O 1
ATOM 765 N N . THR A 1 100 ? -12.052 -11.911 2.224 1.00 91.44 100 THR A N 1
ATOM 766 C CA . THR A 1 100 ? -13.115 -11.197 1.506 1.00 91.44 100 THR A CA 1
ATOM 767 C C . THR A 1 100 ? -13.965 -10.451 2.520 1.00 91.44 100 THR A C 1
ATOM 769 O O . THR A 1 100 ? -14.687 -11.081 3.289 1.00 91.44 100 THR A O 1
ATOM 772 N N . LEU A 1 101 ? -13.858 -9.126 2.514 1.00 91.75 101 LEU A N 1
ATOM 773 C CA . LEU A 1 101 ? -14.527 -8.220 3.441 1.00 91.75 101 LEU A CA 1
ATOM 774 C C . LEU A 1 101 ? -15.535 -7.352 2.673 1.00 91.75 101 LEU A C 1
ATOM 776 O O . LEU A 1 101 ? -15.633 -7.435 1.441 1.00 91.75 101 LEU A O 1
ATOM 780 N N . ASP A 1 102 ? -16.328 -6.562 3.395 1.00 86.31 102 ASP A N 1
ATOM 781 C CA . ASP A 1 102 ? -17.442 -5.817 2.795 1.00 86.31 102 ASP A CA 1
ATOM 782 C C . ASP A 1 102 ? -16.966 -4.756 1.789 1.00 86.31 102 ASP A C 1
ATOM 784 O O . ASP A 1 102 ? -17.564 -4.635 0.724 1.00 86.31 102 ASP A O 1
ATOM 788 N N . GLY A 1 103 ? -15.870 -4.042 2.079 1.00 86.12 103 GLY A N 1
ATOM 789 C CA . GLY A 1 103 ? -15.334 -2.985 1.203 1.00 86.12 103 GLY A CA 1
ATOM 790 C C . GLY A 1 103 ? -14.193 -3.409 0.273 1.00 86.12 103 GLY A C 1
ATOM 791 O O . GLY A 1 103 ? -13.884 -2.705 -0.686 1.00 86.12 103 GLY A O 1
ATOM 792 N N . PHE A 1 104 ? -13.536 -4.539 0.545 1.00 91.12 104 PHE A N 1
ATOM 793 C CA . PHE A 1 104 ? -12.349 -4.955 -0.203 1.00 91.12 104 PHE A CA 1
ATOM 794 C C . PHE A 1 104 ? -12.024 -6.442 -0.024 1.00 91.12 104 PHE A C 1
ATOM 796 O O . PHE A 1 104 ? -12.525 -7.121 0.874 1.00 91.12 104 PHE A O 1
ATOM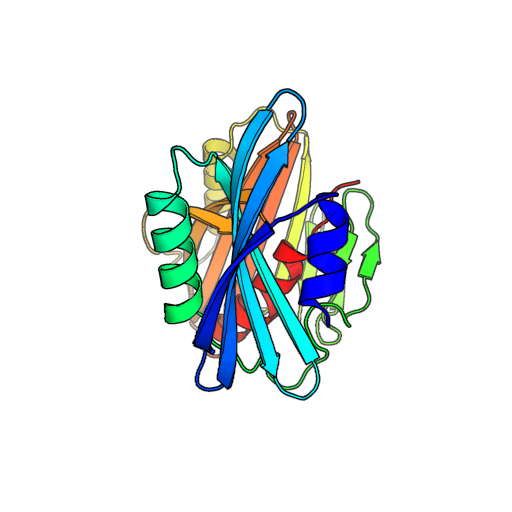 803 N N . THR A 1 105 ? -11.139 -6.950 -0.876 1.00 91.75 105 THR A N 1
ATOM 804 C CA . THR A 1 105 ? -10.409 -8.198 -0.651 1.00 91.75 105 THR A CA 1
ATOM 805 C C . THR A 1 105 ? -8.935 -7.910 -0.416 1.00 91.75 105 THR A C 1
ATOM 807 O O . THR A 1 105 ? -8.380 -7.014 -1.050 1.00 91.75 105 THR A O 1
ATOM 810 N N . VAL A 1 106 ? -8.293 -8.681 0.459 1.00 91.12 106 VAL A N 1
ATOM 811 C CA . VAL A 1 106 ? -6.867 -8.521 0.769 1.00 91.12 106 VAL A CA 1
ATOM 812 C C . VAL A 1 106 ? -6.211 -9.867 1.051 1.00 91.12 106 VAL A C 1
ATOM 814 O O . VAL A 1 106 ? -6.845 -10.779 1.588 1.00 91.12 106 VAL A O 1
ATOM 817 N N . ALA A 1 107 ? -4.935 -10.006 0.706 1.00 88.62 107 ALA A N 1
ATOM 818 C CA . ALA A 1 107 ? -4.142 -11.158 1.109 1.00 88.62 107 ALA A CA 1
ATOM 819 C C . ALA A 1 107 ? -3.951 -11.166 2.636 1.00 88.62 107 ALA A C 1
ATOM 821 O O . ALA A 1 107 ? -3.485 -10.185 3.205 1.00 88.62 107 ALA A O 1
ATOM 822 N N . GLN A 1 108 ? -4.300 -12.264 3.312 1.00 88.88 108 GLN A N 1
ATOM 823 C CA . GLN A 1 108 ? -4.185 -12.385 4.766 1.00 88.88 108 GLN A CA 1
ATOM 824 C C . GLN A 1 108 ? -2.988 -13.269 5.157 1.00 88.88 108 GLN A C 1
ATOM 826 O O . GLN A 1 108 ? -3.024 -14.487 4.942 1.00 88.88 108 GLN A O 1
ATOM 831 N N . PRO A 1 109 ? -1.950 -12.712 5.806 1.00 85.69 109 PRO A N 1
ATOM 832 C CA . PRO A 1 109 ? -0.837 -13.505 6.309 1.00 85.69 109 PRO A CA 1
ATOM 833 C C . PRO A 1 109 ? -1.314 -14.560 7.313 1.00 85.69 109 PRO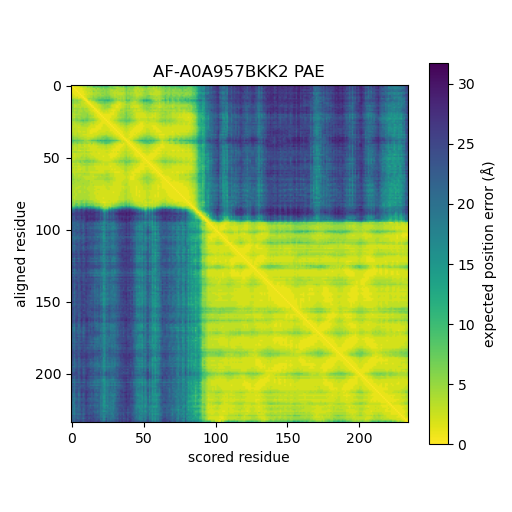 A C 1
ATOM 835 O O . PRO A 1 109 ? -2.040 -14.255 8.254 1.00 85.69 109 PRO A O 1
ATOM 838 N N . ALA A 1 110 ? -0.853 -15.806 7.170 1.00 82.81 110 ALA A N 1
ATOM 839 C CA . ALA A 1 110 ? -1.294 -16.914 8.030 1.00 82.81 110 ALA A CA 1
ATOM 840 C C . ALA A 1 110 ? -0.954 -16.723 9.523 1.00 82.81 110 ALA A C 1
ATOM 842 O O . ALA A 1 110 ? -1.600 -17.313 10.385 1.00 82.81 110 ALA A O 1
ATOM 843 N N . THR A 1 111 ? 0.066 -15.918 9.831 1.00 87.38 111 THR A N 1
ATOM 844 C CA . THR A 1 111 ? 0.468 -15.587 11.205 1.00 87.38 111 THR A CA 1
ATOM 845 C C . THR A 1 111 ? -0.288 -14.393 11.788 1.00 87.38 111 THR A C 1
ATOM 847 O O . THR A 1 111 ? -0.047 -14.052 12.940 1.00 87.38 111 THR A O 1
ATOM 850 N N . PHE A 1 112 ? -1.170 -13.755 11.011 1.00 92.50 112 PHE A N 1
ATOM 851 C CA . PHE A 1 112 ? -1.942 -12.587 11.422 1.00 92.50 112 PHE A CA 1
ATOM 852 C C . PHE A 1 112 ? -3.412 -12.984 11.584 1.00 92.50 112 PHE A C 1
ATOM 854 O O . PHE A 1 112 ? -4.101 -13.354 10.625 1.00 92.50 112 PHE A O 1
ATOM 861 N N . ALA A 1 113 ? -3.895 -12.923 12.822 1.00 93.88 113 ALA A N 1
ATOM 862 C CA . ALA A 1 113 ? -5.293 -13.161 13.134 1.00 93.88 113 ALA A CA 1
ATOM 863 C C . ALA A 1 113 ? -6.124 -11.953 12.698 1.00 93.88 113 ALA A C 1
ATOM 865 O O . ALA A 1 113 ? -5.773 -10.815 12.999 1.00 93.88 113 ALA A O 1
ATOM 866 N N . TYR A 1 114 ? -7.223 -12.220 11.998 1.00 94.62 114 TYR A N 1
ATOM 867 C CA . TYR A 1 114 ? -8.187 -11.196 11.619 1.00 94.62 114 TYR A CA 1
ATOM 868 C C . TYR A 1 114 ? -9.198 -10.956 12.745 1.00 94.62 114 TYR A C 1
ATOM 870 O O . TYR A 1 114 ? -9.720 -11.910 13.332 1.00 94.62 114 TYR A O 1
ATOM 878 N N . GLN A 1 115 ? -9.510 -9.687 12.989 1.00 95.12 115 GLN A N 1
ATOM 879 C CA . GLN A 1 115 ? -10.588 -9.237 13.853 1.00 95.12 115 GLN A CA 1
ATOM 880 C C . GLN A 1 115 ? -11.138 -7.897 13.350 1.00 95.12 115 GLN A C 1
ATOM 882 O O . GLN A 1 115 ? -10.382 -7.001 12.990 1.00 95.12 115 GLN A O 1
ATOM 887 N N . GLN A 1 116 ? -12.455 -7.713 13.410 1.00 94.88 116 GLN A N 1
ATOM 888 C CA . GLN A 1 116 ? -13.052 -6.391 13.232 1.00 94.88 116 GLN A CA 1
ATOM 889 C C . GLN A 1 116 ? -13.012 -5.606 14.554 1.00 94.88 116 GLN A C 1
ATOM 891 O O . GLN A 1 116 ? -13.487 -6.087 15.589 1.00 94.88 116 GLN A O 1
ATOM 896 N N . VAL A 1 117 ? -12.451 -4.396 14.533 1.00 92.69 117 VAL A N 1
ATOM 897 C CA . VAL A 1 117 ? -12.334 -3.494 15.690 1.00 92.69 117 VAL A CA 1
ATOM 898 C C . VAL A 1 117 ? -12.990 -2.160 15.346 1.00 92.69 117 VAL A C 1
ATOM 900 O O . VAL A 1 117 ? -12.390 -1.271 14.746 1.00 92.69 117 VAL A O 1
ATOM 903 N N . GLY A 1 118 ? -14.262 -2.011 15.717 1.00 92.12 118 GLY A N 1
ATOM 904 C CA . GLY A 1 118 ? -15.047 -0.851 15.295 1.00 92.12 118 GLY A CA 1
ATOM 905 C C . GLY A 1 118 ? -15.212 -0.841 13.775 1.00 92.12 118 GLY A C 1
ATOM 906 O O . GLY A 1 118 ? -15.741 -1.796 13.219 1.00 92.12 118 GLY A O 1
ATOM 907 N N . SER A 1 119 ? -14.768 0.231 13.116 1.00 92.44 119 SER A N 1
ATOM 908 C CA . SER A 1 119 ? -14.749 0.337 11.649 1.00 92.44 119 SER A CA 1
ATOM 909 C C . SER A 1 119 ? -13.461 -0.187 11.005 1.00 92.44 119 SER A C 1
ATOM 911 O O . SER A 1 119 ? -13.316 -0.089 9.790 1.00 92.44 119 SER A O 1
ATOM 913 N N . TRP A 1 120 ? -12.522 -0.709 11.796 1.00 95.50 120 TRP A N 1
ATOM 914 C CA . TRP A 1 120 ? -11.252 -1.220 11.299 1.00 95.50 120 TRP A CA 1
ATOM 915 C C . TRP A 1 120 ? -11.291 -2.726 11.092 1.00 95.50 120 TRP A C 1
ATOM 917 O O . TRP A 1 120 ? -11.736 -3.488 11.949 1.00 95.50 120 TRP A O 1
ATOM 927 N N . GLU A 1 121 ? -10.729 -3.141 9.971 1.00 96.44 121 GLU A N 1
ATOM 928 C CA . GLU A 1 121 ? -10.422 -4.520 9.642 1.00 96.44 121 GLU A CA 1
ATOM 929 C C . GLU A 1 121 ? -8.973 -4.774 10.073 1.00 96.44 121 GLU A C 1
ATOM 931 O O . GLU A 1 121 ? -8.025 -4.381 9.390 1.00 96.44 121 GLU A O 1
ATOM 936 N N . TRP A 1 122 ? -8.802 -5.344 11.266 1.00 96.31 122 TRP A N 1
ATOM 937 C CA . TRP A 1 122 ? -7.512 -5.491 11.932 1.00 96.31 122 TRP A CA 1
ATOM 938 C C . TRP A 1 122 ? -6.935 -6.887 11.703 1.00 96.31 122 TRP A C 1
ATOM 940 O O . TRP A 1 122 ? -7.615 -7.901 11.864 1.00 96.31 122 TRP A O 1
ATOM 950 N N . PHE A 1 123 ? -5.658 -6.941 11.349 1.00 96.06 123 PHE A N 1
ATOM 951 C CA . PHE A 1 123 ? -4.883 -8.156 11.160 1.00 96.06 123 PHE A CA 1
ATOM 952 C C . PHE A 1 123 ? -3.652 -8.050 12.045 1.00 96.06 123 PHE A C 1
ATOM 954 O O . PHE A 1 123 ? -2.825 -7.172 11.812 1.00 96.06 123 P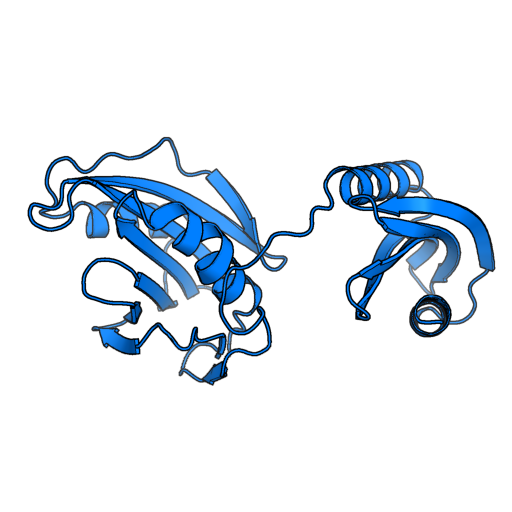HE A O 1
ATOM 961 N N . GLY A 1 124 ? -3.474 -8.932 13.024 1.00 95.38 124 GLY A N 1
ATOM 962 C CA . GLY A 1 124 ? -2.319 -8.806 13.912 1.00 95.38 124 GLY A CA 1
ATOM 963 C C . GLY A 1 124 ? -1.736 -10.101 14.438 1.00 95.38 124 GLY A C 1
ATOM 964 O O . GLY A 1 124 ? -2.364 -11.162 14.460 1.00 95.38 124 GLY A O 1
ATOM 965 N N . ALA A 1 125 ? -0.478 -9.984 14.838 1.00 93.81 125 ALA A N 1
ATOM 966 C CA . ALA A 1 125 ? 0.366 -11.026 15.386 1.00 93.81 125 ALA A CA 1
ATOM 967 C C . ALA A 1 125 ? 0.752 -10.636 16.821 1.00 93.81 125 ALA A C 1
ATOM 969 O O . ALA A 1 125 ? 1.856 -10.175 17.087 1.00 93.81 125 ALA A O 1
ATOM 970 N N . GLY A 1 126 ? -0.191 -10.801 17.751 1.00 89.38 126 GLY A N 1
ATOM 971 C CA . GLY A 1 126 ? -0.067 -10.278 19.116 1.00 89.38 126 GLY A CA 1
ATOM 972 C C . GLY A 1 126 ? -0.712 -8.900 19.261 1.00 89.38 126 GLY A C 1
ATOM 973 O O . GLY A 1 126 ? -1.529 -8.515 18.432 1.00 89.38 126 GLY A O 1
ATOM 974 N N . ALA A 1 127 ? -0.394 -8.184 20.340 1.00 86.50 127 ALA A N 1
ATOM 975 C CA . ALA A 1 127 ? -1.037 -6.905 20.654 1.00 86.50 127 ALA A CA 1
ATOM 976 C C . ALA A 1 127 ? -0.421 -5.706 19.914 1.00 86.50 127 ALA A C 1
ATOM 978 O O . ALA A 1 127 ? -1.133 -4.756 19.617 1.00 86.50 127 ALA A O 1
ATOM 979 N N . THR A 1 128 ? 0.879 -5.759 19.613 1.00 91.50 128 THR A N 1
ATOM 980 C CA . THR A 1 128 ? 1.660 -4.594 19.161 1.00 91.50 128 THR A CA 1
ATOM 981 C C . THR A 1 128 ? 2.183 -4.701 17.730 1.00 91.50 128 THR A C 1
ATOM 983 O O . THR A 1 128 ? 2.747 -3.735 17.233 1.00 91.50 128 THR A O 1
ATOM 986 N N . THR A 1 129 ? 1.980 -5.840 17.057 1.00 96.62 129 THR A N 1
ATOM 987 C CA . THR A 1 129 ? 2.349 -6.043 15.646 1.00 96.62 129 THR A CA 1
ATOM 988 C C . THR A 1 129 ? 1.088 -6.249 14.810 1.00 96.62 129 THR A C 1
ATOM 990 O O . THR A 1 129 ? 0.452 -7.304 14.909 1.00 96.62 129 THR A O 1
ATOM 993 N N . PHE A 1 130 ? 0.713 -5.275 13.976 1.00 97.19 130 PHE A N 1
ATOM 994 C CA . PHE A 1 130 ? -0.518 -5.345 13.184 1.00 97.19 130 PHE A CA 1
ATOM 995 C C . PHE A 1 130 ? -0.496 -4.544 11.875 1.00 97.19 130 PHE A C 1
ATOM 997 O O . PHE A 1 130 ? 0.314 -3.644 11.676 1.00 97.19 130 PHE A O 1
ATOM 1004 N N . VAL A 1 131 ? -1.444 -4.877 10.996 1.00 96.88 131 VAL A N 1
ATOM 1005 C CA . VAL A 1 131 ? -1.929 -4.058 9.880 1.00 96.88 131 VAL A CA 1
ATOM 1006 C C . VAL A 1 131 ? -3.438 -3.897 10.052 1.00 96.88 131 VAL A C 1
ATOM 1008 O O . VAL A 1 131 ? -4.154 -4.883 10.200 1.00 96.88 131 VAL A O 1
ATOM 1011 N N . ALA A 1 132 ? -3.940 -2.671 10.019 1.00 96.88 132 ALA A N 1
ATOM 1012 C CA . ALA A 1 132 ? -5.356 -2.351 10.069 1.00 96.88 132 ALA A CA 1
ATOM 1013 C C . ALA A 1 132 ? -5.761 -1.590 8.808 1.00 96.88 132 ALA A C 1
ATOM 1015 O O . ALA A 1 132 ? -5.068 -0.672 8.370 1.00 96.88 132 ALA A O 1
ATOM 1016 N N . LEU A 1 133 ? -6.892 -1.979 8.227 1.00 96.62 133 LEU A N 1
ATOM 1017 C CA . LEU A 1 133 ? -7.433 -1.398 7.003 1.00 96.62 133 LEU A CA 1
ATOM 1018 C C . LEU A 1 133 ? -8.840 -0.877 7.258 1.00 96.62 133 LEU A C 1
ATOM 1020 O O . LEU A 1 133 ? -9.597 -1.459 8.033 1.00 96.62 133 LEU A O 1
ATOM 1024 N N . ARG A 1 134 ? -9.211 0.206 6.585 1.00 95.12 134 ARG A N 1
ATOM 1025 C CA . ARG A 1 134 ? -10.582 0.716 6.611 1.00 95.12 134 ARG A CA 1
ATOM 1026 C C . ARG A 1 134 ? -10.915 1.370 5.283 1.00 95.12 134 ARG A C 1
ATOM 1028 O O . ARG A 1 134 ? -10.079 2.034 4.673 1.00 95.12 134 ARG A O 1
ATOM 1035 N N . THR A 1 135 ? -12.173 1.212 4.891 1.00 94.69 135 THR A N 1
ATOM 1036 C CA . THR A 1 135 ? -12.803 1.986 3.824 1.00 94.69 135 THR A CA 1
ATOM 1037 C C . THR A 1 135 ? -14.091 2.603 4.343 1.00 94.69 135 THR A C 1
ATOM 1039 O O . THR A 1 135 ? -14.933 1.882 4.882 1.00 94.69 135 THR A O 1
ATOM 1042 N N . GLN A 1 136 ? -14.279 3.910 4.184 1.00 93.88 136 GLN A N 1
ATOM 1043 C CA . GLN A 1 136 ? -15.528 4.572 4.576 1.00 93.88 136 GLN A CA 1
ATOM 1044 C C . GLN A 1 136 ? -15.801 5.825 3.735 1.00 93.88 136 GLN A C 1
ATOM 1046 O O . GLN A 1 136 ? -14.870 6.429 3.205 1.00 93.88 136 GLN A O 1
ATOM 1051 N N . PRO A 1 137 ? -17.065 6.271 3.629 1.00 95.50 137 PRO A N 1
ATOM 1052 C CA . PRO A 1 137 ? -17.378 7.562 3.032 1.00 95.50 137 PRO A CA 1
ATOM 1053 C C . PRO A 1 137 ? -16.673 8.712 3.761 1.00 95.50 137 PRO A C 1
ATOM 1055 O O . PRO A 1 137 ? -16.654 8.760 4.991 1.00 95.50 137 PRO A O 1
ATOM 1058 N N . THR A 1 138 ? -16.154 9.673 3.003 1.00 96.38 138 THR A N 1
ATOM 1059 C CA . THR A 1 138 ? -15.492 10.865 3.531 1.00 96.38 138 THR A CA 1
ATOM 1060 C C . THR A 1 138 ? -15.823 12.099 2.696 1.00 96.38 138 THR A C 1
ATOM 1062 O O . THR A 1 138 ? -16.029 12.028 1.487 1.00 96.38 138 THR A O 1
ATOM 1065 N N . ALA A 1 139 ? -15.861 13.255 3.356 1.00 96.88 139 ALA A N 1
ATOM 1066 C CA . ALA A 1 139 ? -15.908 14.563 2.699 1.00 96.88 139 ALA A CA 1
ATOM 1067 C C . ALA A 1 139 ? -14.536 15.264 2.699 1.00 96.88 139 ALA A C 1
ATOM 1069 O O . ALA A 1 139 ? -14.426 16.396 2.231 1.00 96.88 139 ALA A O 1
ATOM 1070 N N . LEU A 1 140 ? -13.517 14.623 3.278 1.00 97.44 140 LEU A N 1
ATOM 1071 C CA . LEU A 1 140 ? -12.158 15.144 3.365 1.00 97.44 140 LEU A CA 1
ATOM 1072 C C . LEU A 1 140 ? -11.362 14.776 2.112 1.00 97.44 140 LEU A C 1
ATOM 1074 O O . LEU A 1 140 ? -11.636 13.770 1.460 1.00 97.44 140 LEU A O 1
ATOM 1078 N N . ASP A 1 141 ? -10.346 15.577 1.814 1.00 97.44 141 ASP A N 1
ATOM 1079 C CA . ASP A 1 141 ? -9.283 15.194 0.893 1.00 97.44 141 ASP A CA 1
ATOM 1080 C C . ASP A 1 141 ? -8.253 14.286 1.590 1.00 97.44 141 ASP A C 1
ATOM 1082 O O . ASP A 1 141 ? -8.276 14.097 2.811 1.00 97.44 141 ASP A O 1
ATOM 1086 N N . THR A 1 142 ? -7.338 13.699 0.814 1.00 97.56 142 THR A N 1
ATOM 1087 C CA . THR A 1 142 ? -6.318 12.780 1.342 1.00 97.56 142 THR A CA 1
ATOM 1088 C C . THR A 1 142 ? -5.498 13.387 2.497 1.00 97.56 142 THR A C 1
ATOM 1090 O O . THR A 1 142 ? -5.379 12.720 3.528 1.00 97.56 142 THR A O 1
ATOM 1093 N N . PRO A 1 143 ? -4.986 14.636 2.419 1.00 98.06 143 PRO A N 1
ATOM 1094 C CA . PRO A 1 143 ? -4.307 15.266 3.555 1.00 98.06 143 PRO A CA 1
ATOM 1095 C C . PRO A 1 143 ? -5.199 15.423 4.793 1.00 98.06 143 PRO A C 1
ATOM 1097 O O . PRO A 1 143 ? -4.741 15.191 5.912 1.00 98.06 143 PRO A O 1
ATOM 1100 N N . GLY A 1 144 ? -6.476 15.781 4.623 1.00 98.06 144 GLY A N 1
ATOM 1101 C CA . GLY A 1 144 ? -7.436 15.862 5.723 1.00 98.06 144 GLY A CA 1
ATOM 1102 C C . GLY A 1 144 ? -7.658 14.518 6.424 1.00 98.06 144 GLY A C 1
ATOM 1103 O O . GLY A 1 144 ? -7.731 14.468 7.656 1.00 98.06 144 GLY A O 1
ATOM 1104 N N . VAL A 1 145 ? -7.706 13.423 5.659 1.00 98.19 145 VAL A N 1
ATOM 1105 C CA . VAL A 1 145 ? -7.778 12.062 6.209 1.00 98.19 145 VAL A CA 1
ATOM 1106 C C . VAL A 1 145 ? -6.505 11.721 6.985 1.00 98.19 145 VAL A C 1
ATOM 1108 O O . VAL A 1 145 ? -6.614 11.327 8.144 1.00 98.19 145 VAL A O 1
ATOM 1111 N N . VAL A 1 146 ? -5.312 11.937 6.415 1.00 98.25 146 VAL A N 1
ATOM 1112 C CA . VAL A 1 146 ? -4.034 11.671 7.109 1.00 98.25 146 VAL A CA 1
ATOM 1113 C C . VAL A 1 146 ? -3.923 12.467 8.409 1.00 98.25 146 VAL A C 1
ATOM 1115 O O . VAL A 1 146 ? -3.588 11.897 9.440 1.00 98.25 146 VAL A O 1
ATOM 1118 N N . ASN A 1 147 ? -4.283 13.752 8.410 1.00 97.88 147 ASN A N 1
ATOM 1119 C CA . ASN A 1 147 ? -4.264 14.573 9.625 1.00 97.88 147 ASN A CA 1
ATOM 1120 C C . ASN A 1 147 ? -5.219 14.052 10.709 1.00 97.88 147 ASN A C 1
ATOM 1122 O O . ASN A 1 147 ? -4.909 14.127 11.898 1.00 97.88 147 ASN A O 1
ATOM 1126 N N . THR A 1 148 ? -6.375 13.515 10.308 1.00 97.44 148 THR A N 1
ATOM 1127 C CA . THR A 1 148 ? -7.310 12.873 11.241 1.00 97.44 148 THR A CA 1
ATOM 1128 C C . THR A 1 148 ? -6.695 11.603 11.824 1.00 97.44 148 THR A C 1
ATOM 1130 O O . THR A 1 148 ? -6.727 11.426 13.037 1.00 97.44 148 THR A O 1
ATOM 1133 N N . LEU A 1 149 ? -6.066 10.771 10.987 1.00 97.56 149 LEU A N 1
ATOM 1134 C CA . LEU A 1 149 ? -5.391 9.551 11.430 1.00 97.56 149 LEU A CA 1
ATOM 1135 C C . LEU A 1 149 ? -4.223 9.841 12.379 1.00 97.56 149 LEU A C 1
ATOM 1137 O O . LEU A 1 149 ? -4.121 9.185 13.405 1.00 97.56 149 LEU A O 1
ATOM 1141 N N . ILE A 1 150 ? -3.380 10.838 12.080 1.00 98.00 150 ILE A N 1
ATOM 1142 C CA . ILE A 1 150 ? -2.272 11.248 12.960 1.00 98.00 150 ILE A CA 1
ATOM 1143 C C . ILE A 1 150 ? -2.813 11.636 14.334 1.00 98.00 150 ILE A C 1
ATOM 1145 O O . ILE A 1 150 ? -2.295 11.195 15.356 1.00 98.00 150 ILE A O 1
ATOM 1149 N N . ARG A 1 151 ? -3.868 12.459 14.362 1.00 97.25 151 ARG A N 1
ATOM 1150 C CA . ARG A 1 151 ? -4.483 12.883 15.619 1.00 97.25 151 ARG A CA 1
ATOM 1151 C C . ARG A 1 151 ? -4.989 11.678 16.407 1.00 97.25 151 ARG A C 1
ATOM 1153 O O . ARG A 1 151 ? -4.699 11.595 17.594 1.00 97.25 151 ARG A O 1
ATOM 1160 N N . ASP A 1 152 ? -5.706 10.772 15.747 1.00 95.19 152 ASP A N 1
ATOM 1161 C CA . ASP A 1 152 ? -6.288 9.591 16.383 1.00 95.19 152 ASP A CA 1
ATOM 1162 C C . ASP A 1 152 ? -5.193 8.613 16.870 1.00 95.19 152 ASP A C 1
ATOM 1164 O O . ASP A 1 152 ? -5.342 8.031 17.938 1.00 95.19 152 ASP A O 1
ATOM 1168 N N . ALA A 1 153 ? -4.074 8.483 16.146 1.00 95.19 153 ALA A N 1
ATOM 1169 C CA . ALA A 1 153 ? -2.923 7.666 16.547 1.00 95.19 153 ALA A CA 1
ATOM 1170 C C . ALA A 1 153 ? -2.118 8.275 17.708 1.00 95.19 153 ALA A C 1
ATOM 1172 O O . ALA A 1 153 ? -1.561 7.547 18.519 1.00 95.19 153 ALA A O 1
ATOM 1173 N N . SER A 1 154 ? -2.056 9.606 17.805 1.00 96.12 154 SER A N 1
ATOM 1174 C CA . SER A 1 154 ? -1.318 10.302 18.870 1.00 96.12 154 SER A CA 1
ATOM 1175 C C . SER A 1 154 ? -2.107 10.469 20.175 1.00 96.12 154 SER A C 1
ATOM 1177 O O . SER A 1 154 ? -1.534 10.846 21.199 1.00 96.12 154 SER A O 1
ATOM 1179 N N . ASP A 1 155 ? -3.425 10.243 20.153 1.00 95.69 155 ASP A N 1
ATOM 1180 C CA . ASP A 1 155 ? -4.291 10.521 21.298 1.00 95.69 155 ASP A CA 1
ATOM 1181 C C . ASP A 1 155 ? -3.979 9.587 22.473 1.00 95.69 155 ASP A C 1
ATOM 1183 O O . ASP A 1 155 ? -4.127 8.370 22.395 1.00 95.69 155 ASP A O 1
ATOM 1187 N N . GLY A 1 156 ? -3.534 10.170 23.587 1.00 91.00 156 GLY A N 1
ATOM 1188 C CA . GLY A 1 156 ? -3.182 9.419 24.792 1.00 91.00 156 GLY A CA 1
ATOM 1189 C C . GLY A 1 156 ? -1.904 8.577 24.689 1.00 91.00 156 GLY A C 1
ATOM 1190 O O . GLY A 1 156 ? -1.643 7.803 25.609 1.00 91.00 156 GLY A O 1
ATOM 1191 N N . VAL A 1 157 ? -1.109 8.737 23.625 1.00 93.69 157 VAL A N 1
ATOM 1192 C CA . VAL A 1 157 ? 0.143 7.997 23.407 1.00 93.69 157 VAL A CA 1
ATOM 1193 C C . VAL A 1 157 ? 1.346 8.803 23.900 1.00 93.69 157 VAL A C 1
ATOM 1195 O O . VAL A 1 157 ? 1.520 9.979 23.573 1.00 93.69 157 VAL A O 1
ATOM 1198 N N . GLU A 1 158 ? 2.191 8.173 24.715 1.00 91.44 158 GLU A N 1
ATOM 1199 C CA . GLU A 1 158 ? 3.385 8.801 25.279 1.00 91.44 158 GLU A CA 1
ATOM 1200 C C . GLU A 1 158 ? 4.523 8.862 24.248 1.00 91.44 158 GLU A C 1
ATOM 1202 O O . GLU A 1 158 ? 4.766 7.914 23.506 1.00 91.44 158 GLU A O 1
ATOM 1207 N N . ASN A 1 159 ? 5.232 9.995 24.199 1.00 94.56 159 ASN A N 1
ATOM 1208 C CA . ASN A 1 159 ? 6.373 10.233 23.301 1.00 94.56 159 ASN A CA 1
ATOM 1209 C C . ASN A 1 159 ? 6.089 10.015 21.802 1.00 94.56 159 ASN A C 1
ATOM 1211 O O . ASN A 1 159 ? 7.012 9.758 21.029 1.00 94.56 159 ASN A O 1
ATOM 1215 N N . PHE A 1 160 ? 4.834 10.173 2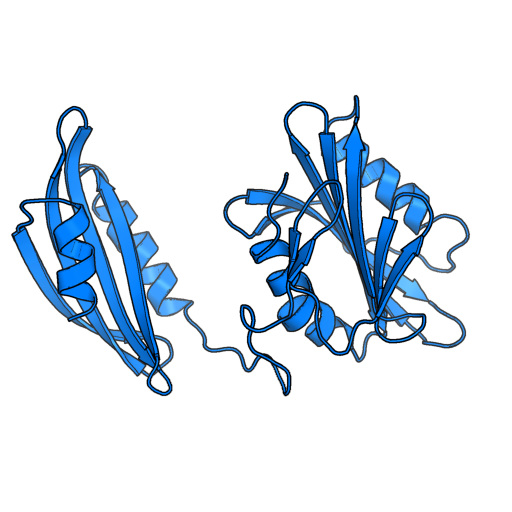1.373 1.00 97.75 160 PHE A N 1
ATOM 1216 C CA . PHE A 1 160 ? 4.469 10.091 19.963 1.00 97.75 160 PHE A CA 1
ATOM 1217 C C . PHE A 1 160 ? 5.215 11.141 19.127 1.00 97.75 160 PHE A C 1
ATOM 1219 O O . PHE A 1 160 ? 5.109 12.347 19.373 1.00 97.75 160 PHE A O 1
ATOM 1226 N N . THR A 1 161 ? 5.949 10.676 18.120 1.00 98.00 161 THR A N 1
ATOM 1227 C CA . THR A 1 161 ? 6.793 11.495 17.249 1.00 98.00 161 THR A CA 1
ATOM 1228 C C . THR A 1 161 ? 6.519 11.155 15.791 1.00 98.00 161 THR A C 1
ATOM 1230 O O . THR A 1 161 ? 6.488 9.989 15.415 1.00 98.00 161 THR A O 1
ATOM 1233 N N . LEU A 1 162 ? 6.335 12.181 14.957 1.00 98.00 162 LEU A N 1
ATOM 1234 C CA . LEU A 1 162 ? 6.293 12.016 13.504 1.00 98.00 162 LEU A CA 1
ATOM 1235 C C . LEU A 1 162 ? 7.710 11.995 12.935 1.00 98.00 162 LEU A C 1
ATOM 1237 O O . LEU A 1 162 ? 8.536 12.850 13.261 1.00 98.00 162 LEU A O 1
ATOM 1241 N N . GLU A 1 163 ? 7.955 11.070 12.019 1.00 95.62 163 GLU A N 1
ATOM 1242 C CA . GLU A 1 163 ? 9.247 10.848 11.373 1.00 95.62 163 GLU A CA 1
ATOM 1243 C C . GLU A 1 163 ? 9.300 11.611 10.043 1.00 95.62 163 GLU A C 1
ATOM 1245 O O . GLU A 1 163 ? 9.522 11.059 8.966 1.00 95.62 163 GLU A O 1
ATOM 1250 N N . GLY A 1 164 ? 9.052 12.920 10.133 1.00 93.56 164 GLY A N 1
ATOM 1251 C CA . GLY A 1 164 ? 8.957 13.831 8.995 1.00 93.56 164 GLY A CA 1
ATOM 1252 C C . GLY A 1 164 ? 7.524 14.183 8.591 1.00 93.56 164 GLY A C 1
ATOM 1253 O O . GLY A 1 164 ? 6.550 13.837 9.261 1.00 93.56 164 GLY A O 1
ATOM 1254 N N . ASP A 1 165 ? 7.416 14.933 7.495 1.00 96.06 165 ASP A N 1
ATOM 1255 C CA . ASP A 1 165 ? 6.136 15.349 6.923 1.00 96.06 165 ASP A CA 1
ATOM 1256 C C . ASP A 1 165 ? 5.514 14.224 6.074 1.00 96.06 165 ASP A C 1
ATOM 1258 O O . ASP A 1 165 ? 6.249 13.405 5.512 1.00 96.06 165 ASP A O 1
ATOM 1262 N N . PRO A 1 166 ? 4.176 14.195 5.910 1.00 97.75 166 PRO A N 1
ATOM 1263 C CA . PRO A 1 166 ? 3.533 13.267 4.990 1.00 97.75 166 PRO A CA 1
ATOM 1264 C C . PRO A 1 166 ? 4.079 13.389 3.560 1.00 97.75 166 PRO A C 1
ATOM 1266 O O . PRO A 1 166 ? 4.262 14.495 3.047 1.00 97.75 166 PRO A O 1
ATOM 1269 N N . TYR A 1 167 ? 4.289 12.255 2.897 1.00 95.81 167 TYR A N 1
ATOM 1270 C CA . TYR A 1 167 ? 4.898 12.176 1.571 1.00 95.81 167 TYR A CA 1
ATOM 1271 C C . TYR A 1 167 ? 4.160 11.204 0.648 1.00 95.81 167 TYR A C 1
ATOM 1273 O O . TYR A 1 167 ? 3.452 10.294 1.084 1.00 95.81 167 TYR A O 1
ATOM 1281 N N . GLU A 1 168 ? 4.310 11.416 -0.657 1.00 92.75 168 GLU A N 1
ATOM 1282 C CA . GLU A 1 168 ? 3.722 10.557 -1.680 1.00 92.75 168 GLU A CA 1
ATOM 1283 C C . GLU A 1 168 ? 4.444 9.203 -1.748 1.00 92.75 168 GLU A C 1
ATOM 1285 O O . GLU A 1 168 ? 5.667 9.137 -1.880 1.00 92.75 168 GLU A O 1
ATOM 1290 N N . PHE A 1 169 ? 3.676 8.116 -1.687 1.00 86.00 169 PHE A N 1
ATOM 1291 C CA . PHE A 1 169 ? 4.171 6.745 -1.692 1.00 86.00 169 PHE A CA 1
ATOM 1292 C C . PHE A 1 169 ? 3.455 5.912 -2.771 1.00 86.00 169 PHE A C 1
ATOM 1294 O O . PHE A 1 169 ? 2.284 5.554 -2.600 1.00 86.00 169 PHE A O 1
ATOM 1301 N N . PRO A 1 170 ? 4.117 5.598 -3.899 1.00 81.56 170 PRO A N 1
ATOM 1302 C CA . PRO A 1 170 ? 3.532 4.762 -4.941 1.00 81.56 170 PRO A CA 1
ATOM 1303 C C . PRO A 1 170 ? 3.530 3.282 -4.526 1.00 81.56 170 PRO A C 1
ATOM 1305 O O . PRO A 1 170 ? 4.580 2.708 -4.237 1.00 81.56 170 PRO A O 1
ATOM 1308 N N . LEU A 1 171 ? 2.356 2.642 -4.530 1.00 78.31 171 LEU A N 1
ATOM 1309 C CA . LEU A 1 171 ? 2.193 1.222 -4.198 1.00 78.31 171 LEU A CA 1
ATOM 1310 C C . LEU A 1 171 ? 0.966 0.621 -4.893 1.00 78.31 171 LEU A C 1
ATOM 1312 O O . LEU A 1 171 ? -0.104 1.225 -4.896 1.00 78.31 171 LEU A O 1
ATOM 1316 N N . GLY A 1 172 ? 1.111 -0.577 -5.470 1.00 71.50 172 GLY A N 1
ATOM 1317 C CA . GLY A 1 172 ? -0.002 -1.281 -6.126 1.00 71.50 172 GLY A CA 1
ATOM 1318 C C . GLY A 1 172 ? -0.575 -0.541 -7.343 1.00 71.50 172 GLY A C 1
ATOM 1319 O O . GLY A 1 172 ? -1.764 -0.636 -7.615 1.00 71.50 172 GLY A O 1
ATOM 1320 N N . GLY A 1 173 ? 0.244 0.254 -8.045 1.00 73.69 173 GLY A N 1
ATOM 1321 C CA . GLY A 1 173 ? -0.209 1.100 -9.159 1.00 73.69 173 GLY A CA 1
ATOM 1322 C C . GLY A 1 173 ? -0.982 2.356 -8.735 1.00 73.69 173 GLY A C 1
ATOM 1323 O O . GLY A 1 173 ? -1.495 3.071 -9.591 1.00 73.69 173 GLY A O 1
ATOM 1324 N N . LEU A 1 174 ? -1.050 2.637 -7.432 1.00 82.75 174 LEU A N 1
ATOM 1325 C CA . LEU A 1 174 ? -1.788 3.749 -6.844 1.00 82.75 174 LEU A CA 1
ATOM 1326 C C . LEU A 1 174 ? -0.842 4.680 -6.083 1.00 82.75 174 LEU A C 1
ATOM 1328 O O . LEU A 1 174 ? 0.230 4.268 -5.635 1.00 82.75 174 LEU A O 1
ATOM 1332 N N . LEU A 1 175 ? -1.254 5.937 -5.919 1.00 85.12 175 LEU A N 1
ATOM 1333 C CA . LEU A 1 175 ? -0.522 6.928 -5.138 1.00 85.12 175 LEU A CA 1
ATOM 1334 C C . LEU A 1 175 ? -1.174 7.098 -3.765 1.00 85.12 175 LEU A C 1
ATOM 1336 O O . LEU A 1 175 ? -2.348 7.452 -3.668 1.00 85.12 175 LEU A O 1
ATOM 1340 N N . TRP A 1 176 ? -0.400 6.859 -2.713 1.00 93.88 176 TRP A N 1
ATOM 1341 C CA . TRP A 1 176 ? -0.823 7.030 -1.328 1.00 93.88 176 TRP A CA 1
ATOM 1342 C C . TRP A 1 176 ? -0.131 8.238 -0.712 1.00 93.88 176 TRP A C 1
ATOM 1344 O O . TRP A 1 176 ? 1.002 8.550 -1.070 1.00 93.88 176 TRP A O 1
ATOM 1354 N N . LEU A 1 177 ? -0.776 8.885 0.253 1.00 98.12 177 LEU A N 1
ATOM 1355 C CA . LEU A 1 177 ? -0.094 9.796 1.165 1.00 98.12 177 LEU A CA 1
ATOM 1356 C C . LEU A 1 177 ? 0.266 9.015 2.426 1.00 98.12 177 LEU A C 1
ATOM 1358 O O . LEU A 1 177 ? -0.626 8.477 3.086 1.00 98.12 177 LEU A O 1
ATOM 1362 N N . ARG A 1 178 ? 1.559 8.930 2.731 1.00 97.56 178 ARG A N 1
ATOM 1363 C CA . ARG A 1 178 ? 2.113 8.175 3.855 1.00 97.56 178 ARG A CA 1
ATOM 1364 C C . ARG A 1 178 ? 2.729 9.117 4.882 1.00 97.56 178 ARG A C 1
ATOM 1366 O O . ARG A 1 178 ? 3.323 10.120 4.509 1.00 97.56 178 ARG A O 1
ATOM 1373 N N . VAL A 1 179 ? 2.619 8.774 6.159 1.00 98.38 179 VAL A N 1
ATOM 1374 C CA . VAL A 1 179 ? 3.368 9.400 7.252 1.00 98.38 179 VAL A CA 1
ATOM 1375 C C . VAL A 1 179 ? 3.865 8.317 8.198 1.00 98.38 179 VAL A C 1
ATOM 1377 O O . VAL A 1 179 ? 3.114 7.408 8.552 1.00 98.38 179 VAL A O 1
ATOM 1380 N N . ASP A 1 180 ? 5.128 8.424 8.585 1.00 98.12 180 ASP A N 1
ATOM 1381 C CA . ASP A 1 180 ? 5.789 7.498 9.496 1.00 98.12 180 ASP A CA 1
ATOM 1382 C C . ASP A 1 180 ? 5.837 8.111 10.902 1.00 98.12 180 ASP A C 1
ATOM 1384 O O . ASP A 1 180 ? 5.893 9.335 11.060 1.00 98.12 180 ASP A O 1
ATOM 1388 N N . PHE A 1 181 ? 5.779 7.274 11.931 1.00 98.38 181 PHE A N 1
ATOM 1389 C CA . PHE A 1 181 ? 5.802 7.715 13.320 1.00 98.38 181 PHE A CA 1
ATOM 1390 C C . PHE A 1 181 ? 6.462 6.681 14.235 1.00 98.38 181 PHE A C 1
ATOM 1392 O O . PHE A 1 181 ? 6.602 5.502 13.895 1.00 98.38 181 PHE A O 1
ATOM 1399 N N . SER A 1 182 ? 6.834 7.130 15.427 1.00 98.06 182 SER A N 1
ATOM 1400 C CA . SER A 1 182 ? 7.316 6.285 16.513 1.00 98.06 182 SER A CA 1
ATOM 1401 C C . SER A 1 182 ? 6.730 6.729 17.854 1.00 98.06 182 SER A C 1
ATOM 1403 O O . SER A 1 182 ? 6.310 7.877 18.015 1.00 98.06 182 SER A O 1
ATOM 1405 N N . TYR A 1 183 ? 6.656 5.811 18.814 1.00 97.31 183 TYR A N 1
ATOM 1406 C CA . TYR A 1 183 ? 6.283 6.114 20.197 1.00 97.31 183 TYR A CA 1
ATOM 1407 C C . TYR A 1 183 ? 6.836 5.063 21.164 1.00 97.31 183 TYR A C 1
ATOM 1409 O O . TYR A 1 183 ? 7.315 4.006 20.744 1.00 97.31 183 TYR A O 1
ATOM 1417 N N . ASP A 1 184 ? 6.766 5.345 22.465 1.00 95.44 184 ASP A N 1
ATOM 1418 C CA . ASP A 1 184 ? 7.198 4.406 23.499 1.00 95.44 184 ASP A CA 1
ATOM 1419 C C . ASP A 1 184 ? 6.007 3.626 24.062 1.00 95.44 184 ASP A C 1
ATOM 1421 O O . ASP A 1 184 ? 5.071 4.205 24.612 1.00 95.44 184 ASP A O 1
ATOM 1425 N N . ASP A 1 185 ? 6.069 2.299 23.969 1.00 93.50 185 ASP A N 1
ATOM 1426 C CA . ASP A 1 185 ? 5.152 1.392 24.651 1.00 93.50 185 ASP A CA 1
ATOM 1427 C C . ASP A 1 185 ? 5.822 0.813 25.916 1.00 93.50 185 ASP A C 1
ATOM 1429 O O . ASP A 1 185 ? 6.973 0.356 25.864 1.00 93.50 185 ASP A O 1
ATOM 1433 N N . PRO A 1 186 ? 5.138 0.806 27.075 1.00 90.31 186 PRO A N 1
ATOM 1434 C CA . PRO A 1 186 ? 5.725 0.363 28.339 1.00 90.31 186 PRO A CA 1
ATOM 1435 C C . PRO A 1 186 ? 6.056 -1.137 28.379 1.00 90.31 186 PRO A C 1
ATOM 1437 O O . PRO A 1 186 ? 6.894 -1.549 29.186 1.00 90.31 186 PRO A O 1
ATOM 1440 N N . GLU A 1 187 ? 5.412 -1.958 27.549 1.00 90.88 187 GLU A N 1
ATOM 1441 C CA . GLU A 1 187 ? 5.598 -3.411 27.516 1.00 90.88 187 GLU A CA 1
ATOM 1442 C C . GLU A 1 187 ? 6.485 -3.852 26.343 1.00 90.88 187 GLU A C 1
ATOM 1444 O O . GLU A 1 187 ? 7.320 -4.746 26.500 1.00 90.88 187 GLU A O 1
ATOM 1449 N N . ALA A 1 188 ? 6.335 -3.216 25.182 1.00 90.69 188 ALA A N 1
ATOM 1450 C CA . ALA A 1 188 ? 7.004 -3.583 23.937 1.00 90.69 188 ALA A CA 1
ATOM 1451 C C . ALA A 1 188 ? 8.222 -2.708 23.584 1.00 90.69 188 ALA A C 1
ATOM 1453 O O . ALA A 1 188 ? 8.968 -3.040 22.657 1.00 90.69 188 ALA A O 1
ATOM 1454 N N . GLY A 1 189 ? 8.467 -1.630 24.334 1.00 94.31 189 GLY A N 1
ATOM 1455 C CA . GLY A 1 189 ? 9.503 -0.647 24.031 1.00 94.31 189 GLY A CA 1
ATOM 1456 C C . GLY A 1 189 ? 9.093 0.257 22.869 1.00 94.31 189 GLY A C 1
ATOM 1457 O O . GLY A 1 189 ? 7.914 0.517 22.661 1.00 94.31 189 GLY A O 1
ATOM 1458 N N . THR A 1 190 ? 10.060 0.750 22.095 1.00 96.56 190 THR A N 1
ATOM 1459 C CA . THR A 1 190 ? 9.751 1.650 20.977 1.00 96.56 190 THR A CA 1
ATOM 1460 C C . THR A 1 190 ? 8.969 0.926 19.881 1.00 96.56 190 THR A C 1
ATOM 1462 O O . THR A 1 190 ? 9.470 -0.031 19.268 1.00 96.56 190 THR A O 1
ATOM 1465 N N . ILE A 1 191 ? 7.772 1.436 19.610 1.00 97.94 191 ILE A N 1
ATOM 1466 C CA . ILE A 1 191 ? 6.926 1.067 18.483 1.00 97.94 191 ILE A CA 1
ATOM 1467 C C . ILE A 1 191 ? 7.239 1.995 17.316 1.00 97.94 191 ILE A C 1
ATOM 1469 O O . ILE A 1 191 ? 7.388 3.205 17.479 1.00 97.94 191 ILE A O 1
ATOM 1473 N N . TRP A 1 192 ? 7.339 1.401 16.134 1.00 98.31 192 TRP A N 1
ATOM 1474 C CA . TRP A 1 192 ? 7.386 2.107 14.865 1.00 98.31 192 TRP A CA 1
ATOM 1475 C C . TRP A 1 192 ? 6.119 1.796 14.092 1.00 98.31 192 TRP A C 1
ATOM 1477 O O . TRP A 1 192 ? 5.646 0.655 14.082 1.00 98.31 192 TRP A O 1
ATOM 1487 N N . GLY A 1 193 ? 5.588 2.805 13.420 1.00 97.81 193 GLY A N 1
ATOM 1488 C CA . GLY A 1 193 ? 4.383 2.658 12.638 1.00 97.81 193 GLY A CA 1
ATOM 1489 C C . GLY A 1 193 ? 4.296 3.659 11.511 1.00 97.81 193 GLY A C 1
ATOM 1490 O O . GLY A 1 193 ? 5.123 4.556 11.357 1.00 97.81 193 GLY A O 1
ATOM 1491 N N . PHE A 1 194 ? 3.272 3.473 10.697 1.00 98.19 194 PHE A N 1
ATOM 1492 C CA . PHE A 1 194 ? 2.932 4.416 9.652 1.00 98.19 194 PHE A CA 1
ATOM 1493 C C . PHE A 1 194 ? 1.450 4.368 9.323 1.00 98.19 194 PHE A C 1
ATOM 1495 O O . PHE A 1 194 ? 0.761 3.360 9.510 1.00 98.19 194 PHE A O 1
ATOM 1502 N N . LEU A 1 195 ? 0.978 5.495 8.806 1.00 98.25 195 LEU A N 1
ATOM 1503 C CA . LEU A 1 195 ? -0.377 5.703 8.331 1.00 98.25 195 LEU A CA 1
ATOM 1504 C C . LEU A 1 195 ? -0.310 6.007 6.841 1.00 98.25 195 LEU A C 1
ATOM 1506 O O . LEU A 1 195 ? 0.514 6.804 6.394 1.00 98.25 195 LEU A O 1
ATOM 1510 N N . MET A 1 196 ? -1.200 5.396 6.074 1.00 97.81 196 MET A N 1
ATOM 1511 C CA . MET A 1 196 ? -1.361 5.644 4.651 1.00 97.81 196 MET A CA 1
ATOM 1512 C C . MET A 1 196 ? -2.821 5.925 4.348 1.00 97.81 196 MET A C 1
ATOM 1514 O O . MET A 1 196 ? -3.710 5.238 4.849 1.00 97.81 196 MET A O 1
ATOM 1518 N N . ALA A 1 197 ? -3.073 6.914 3.500 1.00 98.12 197 ALA A N 1
ATOM 1519 C CA . ALA A 1 197 ? -4.410 7.196 3.009 1.00 98.12 197 ALA A CA 1
ATOM 1520 C C . ALA A 1 197 ? -4.401 7.536 1.523 1.00 98.12 197 ALA A C 1
ATOM 1522 O O . ALA A 1 197 ? -3.450 8.112 0.992 1.00 98.12 197 ALA A O 1
ATOM 1523 N N . ARG A 1 198 ? -5.519 7.235 0.877 1.00 96.31 198 ARG A N 1
ATOM 1524 C CA . ARG A 1 198 ? -5.946 7.832 -0.387 1.00 96.31 198 ARG A CA 1
ATOM 1525 C C . ARG A 1 198 ? -7.453 8.060 -0.326 1.00 96.31 198 ARG A C 1
ATOM 1527 O O . ARG A 1 198 ? -8.152 7.379 0.426 1.00 96.31 198 ARG A O 1
ATOM 1534 N N . VAL A 1 199 ? -7.943 9.018 -1.100 1.00 96.50 199 VAL A N 1
ATOM 1535 C CA . VAL A 1 199 ? -9.376 9.290 -1.238 1.00 96.50 199 VAL A CA 1
ATOM 1536 C C . VAL A 1 199 ? -9.762 9.133 -2.697 1.00 96.50 199 VAL A C 1
ATOM 1538 O O . VAL A 1 199 ? -9.181 9.780 -3.565 1.00 96.50 199 VAL A O 1
ATOM 1541 N N . GLU A 1 200 ? -10.759 8.293 -2.954 1.00 92.50 200 GLU A N 1
ATOM 1542 C CA . GLU A 1 200 ? -11.295 8.035 -4.288 1.00 92.50 200 GLU A CA 1
ATOM 1543 C C . GLU A 1 200 ? -12.815 8.081 -4.241 1.00 92.50 200 GLU A C 1
ATOM 1545 O O . GLU A 1 200 ? -13.433 7.486 -3.366 1.00 92.50 200 GLU A O 1
ATOM 1550 N N . GLU A 1 201 ? -13.420 8.844 -5.153 1.00 90.06 201 GLU A N 1
ATOM 1551 C CA . GLU A 1 201 ? -14.881 8.927 -5.314 1.00 90.06 201 GLU A CA 1
ATOM 1552 C C . GLU A 1 201 ? -15.663 9.227 -4.013 1.00 90.06 201 GLU A C 1
ATOM 1554 O O . GLU A 1 201 ? -16.807 8.814 -3.837 1.00 90.06 201 GLU A O 1
ATOM 1559 N N . GLY A 1 202 ? -15.061 9.989 -3.091 1.00 92.31 202 GLY A N 1
ATOM 1560 C CA . GLY A 1 202 ? -15.674 10.322 -1.799 1.00 92.31 202 GLY A CA 1
ATOM 1561 C C . GLY A 1 202 ? -15.605 9.197 -0.762 1.00 92.31 202 GLY A C 1
ATOM 1562 O O . GLY A 1 202 ? -16.342 9.227 0.223 1.00 92.31 202 GLY A O 1
ATOM 1563 N N . GLN A 1 203 ? -14.729 8.213 -0.957 1.00 94.25 203 GLN A N 1
ATOM 1564 C CA . GLN A 1 203 ? -14.372 7.201 0.031 1.00 94.25 203 GLN A CA 1
ATOM 1565 C C . GLN A 1 203 ? -12.910 7.357 0.441 1.00 94.25 203 GLN A C 1
ATOM 1567 O O . GLN A 1 203 ? -12.038 7.528 -0.410 1.00 94.25 203 GLN A O 1
ATOM 1572 N N . ASP A 1 204 ? -12.638 7.295 1.745 1.00 95.19 204 ASP A N 1
ATOM 1573 C CA . ASP A 1 204 ? -11.280 7.081 2.225 1.00 95.19 204 ASP A CA 1
ATOM 1574 C C . ASP A 1 204 ? -10.932 5.596 2.138 1.00 95.19 204 ASP A C 1
ATOM 1576 O O . ASP A 1 204 ? -11.765 4.723 2.388 1.00 95.19 204 ASP A O 1
ATOM 1580 N N . ILE A 1 205 ? -9.694 5.330 1.740 1.00 96.00 205 ILE A N 1
ATOM 1581 C CA . ILE A 1 205 ? -9.048 4.034 1.859 1.00 96.00 205 ILE A CA 1
ATOM 1582 C C . ILE A 1 205 ? -7.804 4.283 2.685 1.00 96.00 205 ILE A C 1
ATOM 1584 O O . ILE A 1 205 ? -6.911 5.026 2.267 1.00 96.00 205 ILE A O 1
ATOM 1588 N N . VAL A 1 206 ? -7.767 3.693 3.872 1.00 97.12 206 VAL A N 1
ATOM 1589 C CA . VAL A 1 206 ? -6.707 3.945 4.841 1.00 97.12 206 VAL A CA 1
ATOM 1590 C C . VAL A 1 206 ? -6.083 2.648 5.311 1.00 97.12 206 VAL A C 1
ATOM 1592 O O . VAL A 1 206 ? -6.752 1.618 5.434 1.00 97.12 206 VAL A O 1
ATOM 1595 N N . ALA A 1 207 ? -4.790 2.722 5.587 1.00 97.00 207 ALA A N 1
ATOM 1596 C CA . ALA A 1 207 ? -4.022 1.635 6.143 1.00 97.00 207 ALA A CA 1
ATOM 1597 C C . ALA A 1 207 ? -3.135 2.145 7.279 1.00 97.00 207 ALA A C 1
ATOM 1599 O O . ALA A 1 207 ? -2.547 3.220 7.189 1.00 97.00 207 ALA A O 1
ATOM 1600 N N . TRP A 1 208 ? -3.053 1.365 8.345 1.00 97.94 208 TRP A N 1
ATOM 1601 C CA . TRP A 1 208 ? -2.256 1.645 9.532 1.00 97.94 208 TRP A CA 1
ATOM 1602 C C . TRP A 1 208 ? -1.464 0.388 9.858 1.00 97.94 208 TRP A C 1
ATOM 1604 O O . TRP A 1 208 ? -2.041 -0.693 9.933 1.00 97.94 208 TRP A O 1
ATOM 1614 N N . ALA A 1 209 ? -0.153 0.504 10.024 1.00 97.81 209 ALA A N 1
ATOM 1615 C CA . ALA A 1 209 ? 0.673 -0.592 10.506 1.00 97.81 209 ALA A CA 1
ATOM 1616 C C . ALA A 1 209 ? 1.545 -0.153 11.684 1.00 97.81 209 ALA A C 1
ATOM 1618 O O . ALA A 1 209 ? 2.056 0.965 11.682 1.00 97.81 209 ALA A O 1
ATOM 1619 N N . GLU A 1 210 ? 1.735 -1.045 12.656 1.00 97.69 210 GLU A N 1
ATOM 1620 C CA . GLU A 1 210 ? 2.635 -0.853 13.799 1.00 97.69 210 GLU A CA 1
ATOM 1621 C C . GLU A 1 210 ? 3.335 -2.149 14.162 1.00 97.69 210 GLU A C 1
ATOM 1623 O O . GLU A 1 210 ? 2.746 -3.227 14.059 1.00 97.69 210 GLU A O 1
ATOM 1628 N N . ALA A 1 211 ? 4.579 -2.031 14.613 1.00 97.56 211 ALA A N 1
ATOM 1629 C CA . ALA A 1 211 ? 5.325 -3.107 15.244 1.00 97.56 211 ALA A CA 1
ATOM 1630 C C . ALA A 1 211 ? 6.399 -2.554 16.188 1.00 97.56 211 ALA A C 1
ATOM 1632 O O . ALA A 1 211 ? 6.916 -1.453 15.971 1.00 97.56 211 ALA A O 1
ATOM 1633 N N . PRO A 1 212 ? 6.848 -3.350 17.173 1.00 97.31 212 PRO A N 1
ATOM 1634 C CA . PRO A 1 212 ? 8.080 -3.063 17.894 1.00 97.31 212 PRO A CA 1
ATOM 1635 C C . PRO A 1 212 ? 9.263 -2.922 16.931 1.00 97.31 212 PRO A C 1
ATOM 1637 O O . PRO A 1 212 ? 9.342 -3.615 15.913 1.00 97.31 212 PRO A O 1
ATOM 1640 N N . SER A 1 213 ? 10.231 -2.073 17.279 1.00 93.19 213 SER A N 1
ATOM 1641 C CA . SER A 1 213 ? 11.408 -1.771 16.440 1.00 93.19 213 SER A CA 1
ATOM 1642 C C . SER A 1 213 ? 12.139 -3.000 15.869 1.00 93.19 213 SER A C 1
ATOM 1644 O O . SER A 1 213 ? 12.621 -2.966 14.737 1.00 93.19 213 SER A O 1
ATOM 1646 N N . GLY A 1 214 ? 12.194 -4.111 16.614 1.00 90.25 214 GLY A N 1
ATOM 1647 C CA . GLY A 1 214 ? 12.815 -5.364 16.165 1.00 90.25 214 GLY A CA 1
ATOM 1648 C C . GLY A 1 214 ? 12.045 -6.111 15.066 1.00 90.25 214 GLY A C 1
ATOM 1649 O O . GLY A 1 214 ? 12.636 -6.917 14.348 1.00 90.25 214 GLY A O 1
ATOM 1650 N N . GLU A 1 215 ? 10.748 -5.845 14.915 1.00 91.12 215 GLU A N 1
ATOM 1651 C CA . GLU A 1 215 ? 9.853 -6.507 13.957 1.00 91.12 215 GLU A CA 1
ATOM 1652 C C . GLU A 1 215 ? 9.410 -5.584 12.814 1.00 91.12 215 GLU A C 1
ATOM 1654 O O . GLU A 1 215 ? 9.029 -6.073 11.747 1.00 91.12 215 GLU A O 1
ATOM 1659 N N . TYR A 1 216 ? 9.521 -4.266 12.999 1.00 92.12 216 TYR A N 1
ATOM 1660 C CA . TYR A 1 216 ? 9.019 -3.247 12.078 1.00 92.12 216 TYR A CA 1
ATOM 1661 C C . TYR A 1 216 ? 9.446 -3.444 10.623 1.00 92.12 216 TYR A C 1
ATOM 1663 O O . TYR A 1 216 ? 8.593 -3.539 9.745 1.00 92.12 216 TYR A O 1
ATOM 1671 N N . ASN A 1 217 ? 10.742 -3.624 10.352 1.00 84.69 217 ASN A N 1
ATOM 1672 C CA . ASN A 1 217 ? 11.219 -3.798 8.974 1.00 84.69 217 ASN A CA 1
ATOM 1673 C C . ASN A 1 217 ? 10.592 -5.021 8.285 1.00 84.69 217 ASN A C 1
ATOM 1675 O O . ASN A 1 217 ? 10.347 -5.002 7.078 1.00 84.69 217 ASN A O 1
ATOM 1679 N N . ARG A 1 218 ? 10.326 -6.098 9.037 1.00 84.12 218 ARG A N 1
ATOM 1680 C CA . ARG A 1 218 ? 9.658 -7.293 8.506 1.00 84.12 218 ARG A CA 1
ATOM 1681 C C . ARG A 1 218 ? 8.175 -7.025 8.267 1.00 84.12 218 ARG A C 1
ATOM 1683 O O . ARG A 1 218 ? 7.666 -7.436 7.223 1.00 84.12 218 ARG A O 1
ATOM 1690 N N . LEU A 1 219 ? 7.498 -6.368 9.209 1.00 90.56 219 LEU A N 1
ATOM 1691 C CA . LEU A 1 219 ? 6.103 -5.968 9.040 1.00 90.56 219 LEU A CA 1
ATOM 1692 C C . LEU A 1 219 ? 5.952 -5.101 7.790 1.00 90.56 219 LEU A C 1
ATOM 1694 O O . LEU A 1 219 ? 5.173 -5.447 6.911 1.00 90.56 219 LEU A O 1
ATOM 1698 N N . GLU A 1 220 ? 6.732 -4.030 7.677 1.00 87.00 220 GLU A N 1
ATOM 1699 C CA . GLU A 1 220 ? 6.665 -3.105 6.552 1.00 87.00 220 GLU A CA 1
ATOM 1700 C C . GLU A 1 220 ? 6.928 -3.836 5.230 1.00 87.00 220 GLU A C 1
ATOM 1702 O O . GLU A 1 220 ? 6.069 -3.888 4.351 1.00 87.00 220 GLU A O 1
ATOM 1707 N N . THR A 1 221 ? 8.105 -4.448 5.087 1.00 79.19 221 THR A N 1
ATOM 1708 C CA . THR A 1 221 ? 8.585 -4.869 3.763 1.00 79.19 221 THR A CA 1
ATOM 1709 C C . THR A 1 221 ? 8.031 -6.203 3.276 1.00 79.19 221 THR A C 1
ATOM 1711 O O . THR A 1 221 ? 7.964 -6.409 2.065 1.00 79.19 221 THR A O 1
ATOM 1714 N N . ALA A 1 222 ? 7.652 -7.111 4.181 1.00 76.94 222 ALA A N 1
ATOM 1715 C CA . ALA A 1 222 ? 7.196 -8.451 3.813 1.00 76.94 222 ALA A CA 1
ATOM 1716 C C . ALA A 1 222 ? 5.688 -8.640 4.000 1.00 76.94 222 ALA A C 1
ATOM 1718 O O . ALA A 1 222 ? 5.079 -9.383 3.230 1.00 76.94 222 ALA A O 1
ATOM 1719 N N . VAL A 1 223 ? 5.089 -7.986 5.002 1.00 86.31 223 VAL A N 1
ATOM 1720 C CA . VAL A 1 223 ? 3.664 -8.138 5.324 1.00 86.31 223 VAL A CA 1
ATOM 1721 C C . VAL A 1 223 ? 2.843 -7.024 4.693 1.00 86.31 223 VAL A C 1
ATOM 1723 O O . VAL A 1 223 ? 2.051 -7.285 3.792 1.00 86.31 223 VAL A O 1
ATOM 1726 N N . PHE A 1 224 ? 3.061 -5.786 5.121 1.00 88.19 224 PHE A N 1
ATOM 1727 C CA . PHE A 1 224 ? 2.242 -4.648 4.742 1.00 88.19 224 PHE A CA 1
ATOM 1728 C C . PHE A 1 224 ? 2.262 -4.385 3.236 1.00 88.19 224 PHE A C 1
ATOM 1730 O O . PHE A 1 224 ? 1.201 -4.355 2.614 1.00 88.19 224 PHE A O 1
ATOM 1737 N N . LEU A 1 225 ? 3.453 -4.237 2.636 1.00 84.62 225 LEU A N 1
ATOM 1738 C CA . LEU A 1 225 ? 3.555 -3.923 1.206 1.00 84.62 225 LEU A CA 1
ATOM 1739 C C . LEU A 1 225 ? 2.852 -4.975 0.341 1.00 84.62 225 LEU A C 1
ATOM 1741 O O . LEU A 1 225 ? 2.196 -4.623 -0.633 1.00 84.62 225 LEU A O 1
ATOM 1745 N N . THR A 1 226 ? 2.934 -6.245 0.738 1.00 82.75 226 THR A N 1
ATOM 1746 C CA . THR A 1 226 ? 2.219 -7.347 0.090 1.00 82.75 226 THR A CA 1
ATOM 1747 C C . THR A 1 226 ? 0.707 -7.197 0.219 1.00 82.75 226 THR A C 1
ATOM 1749 O O . THR A 1 226 ? -0.002 -7.280 -0.779 1.00 82.75 226 THR A O 1
ATOM 1752 N N . MET A 1 227 ? 0.205 -6.966 1.437 1.00 88.19 227 MET A N 1
ATOM 1753 C CA . MET A 1 227 ? -1.232 -6.823 1.678 1.00 88.19 227 MET A CA 1
ATOM 1754 C C . MET A 1 227 ? -1.819 -5.678 0.852 1.00 88.19 227 MET A C 1
ATOM 1756 O O . MET A 1 227 ? -2.840 -5.859 0.199 1.00 88.19 227 MET A O 1
ATOM 1760 N N . ILE A 1 228 ? -1.167 -4.514 0.841 1.00 87.88 228 ILE A N 1
ATOM 1761 C CA . ILE A 1 228 ? -1.684 -3.354 0.108 1.00 87.88 228 ILE A CA 1
ATOM 1762 C C . ILE A 1 228 ? -1.535 -3.508 -1.403 1.00 87.88 228 ILE A C 1
ATOM 1764 O O . ILE A 1 228 ? -2.417 -3.065 -2.133 1.00 87.88 228 ILE A O 1
ATOM 1768 N N . ALA A 1 229 ? -0.467 -4.142 -1.890 1.00 80.62 229 ALA A N 1
ATOM 1769 C CA . ALA A 1 229 ? -0.326 -4.412 -3.319 1.00 80.62 229 ALA A CA 1
ATOM 1770 C C . ALA A 1 229 ? -1.436 -5.339 -3.854 1.00 80.62 229 ALA A C 1
ATOM 1772 O O . ALA A 1 229 ? -1.870 -5.155 -4.988 1.00 80.62 229 ALA A O 1
ATOM 1773 N N . ASP A 1 230 ? -1.923 -6.276 -3.031 1.00 81.06 230 ASP A N 1
ATOM 1774 C CA . ASP A 1 230 ? -3.017 -7.200 -3.371 1.00 81.06 230 ASP A CA 1
ATOM 1775 C C . ASP A 1 230 ? -4.421 -6.644 -3.030 1.00 81.06 230 ASP A C 1
ATOM 1777 O O . ASP A 1 230 ? -5.438 -7.299 -3.289 1.00 81.06 230 ASP A O 1
ATOM 1781 N N . LEU A 1 231 ? -4.512 -5.449 -2.432 1.00 87.00 231 LEU A N 1
ATOM 1782 C CA . LEU A 1 231 ? -5.778 -4.849 -2.015 1.00 87.00 231 LEU A CA 1
ATOM 1783 C C . LEU A 1 231 ? -6.655 -4.530 -3.232 1.00 87.00 231 LEU A C 1
ATOM 1785 O O . LEU A 1 231 ? -6.309 -3.699 -4.068 1.00 87.00 231 LEU A O 1
ATOM 1789 N N . THR A 1 232 ? -7.841 -5.131 -3.285 1.00 86.75 232 THR A N 1
ATOM 1790 C CA . THR A 1 232 ? -8.828 -4.883 -4.347 1.00 86.75 232 THR A CA 1
ATOM 1791 C C . THR A 1 232 ? -10.129 -4.372 -3.736 1.00 86.75 232 THR A C 1
ATOM 1793 O O . THR A 1 232 ? -10.731 -5.064 -2.917 1.00 86.75 232 THR A O 1
ATOM 1796 N N . LEU A 1 233 ? -10.566 -3.168 -4.118 1.00 88.06 233 LEU A N 1
ATOM 1797 C CA . LEU A 1 233 ? -11.843 -2.590 -3.670 1.00 88.06 233 LEU A CA 1
ATOM 1798 C C . LEU A 1 233 ? -13.041 -3.309 -4.315 1.00 88.06 233 LEU A C 1
ATOM 1800 O O . LEU A 1 233 ? -12.904 -3.883 -5.399 1.00 88.06 233 LEU A O 1
ATOM 1804 N N . ARG A 1 234 ? -14.199 -3.294 -3.646 1.00 79.44 234 ARG A N 1
ATOM 1805 C CA . ARG A 1 234 ? -15.425 -3.989 -4.078 1.00 79.44 234 ARG A CA 1
ATOM 1806 C C . ARG A 1 234 ? -16.609 -3.061 -4.299 1.00 79.44 234 ARG A C 1
ATOM 1808 O O . ARG A 1 234 ? -16.717 -2.056 -3.569 1.00 79.44 234 ARG A O 1
#

pLDDT: mean 88.79, std 10.65, range [37.06, 98.38]